Protein AF-A0A2N2A7V0-F1 (afdb_monomer)

pLDDT: mean 75.59, std 22.39, range [28.52, 98.75]

Nearest PDB structures (foldseek):
  4r8z-assembly1_B  TM=9.352E-01  e=2.160E-11  Pseudomonas aeruginosa PAO1
  4me4-assembly1_B  TM=8.856E-01  e=1.023E-11  Persephonella marina EX-H1
  3tmc-assembly2_B  TM=7.918E-01  e=2.663E-06  Bdellovibrio bacteriovorus HD100
  5z7c-assembly1_A  TM=6.661E-01  e=1.646E-05  Vibrio cholerae O1 biovar El Tor str. N16961

Structure (mmCIF, N/CA/C/O backbone):
data_AF-A0A2N2A7V0-F1
#
_entry.id   AF-A0A2N2A7V0-F1
#
loop_
_atom_site.group_PDB
_atom_site.id
_atom_site.type_symbol
_atom_site.label_atom_id
_atom_site.label_alt_id
_atom_site.label_comp_id
_atom_site.label_asym_id
_atom_site.label_entity_id
_atom_site.label_seq_id
_atom_site.pdbx_PDB_ins_code
_atom_site.Cartn_x
_atom_site.Cartn_y
_atom_site.Cartn_z
_atom_site.occupancy
_atom_site.B_iso_or_equiv
_atom_site.auth_seq_id
_atom_site.auth_comp_id
_atom_site.auth_asym_id
_atom_site.auth_atom_id
_atom_site.pdbx_PDB_model_num
ATOM 1 N N . MET A 1 1 ? 29.263 -0.069 -46.774 1.00 68.75 1 MET A N 1
ATOM 2 C CA . MET A 1 1 ? 28.570 -1.081 -45.949 1.00 68.75 1 MET A CA 1
ATOM 3 C C . MET A 1 1 ? 29.030 -1.004 -44.493 1.00 68.75 1 MET A C 1
ATOM 5 O O . MET A 1 1 ? 28.229 -0.579 -43.679 1.00 68.75 1 MET A O 1
ATOM 9 N N . LEU A 1 2 ? 30.315 -1.230 -44.180 1.00 62.06 2 LEU A N 1
ATOM 10 C CA . LEU A 1 2 ? 30.882 -1.107 -42.817 1.00 62.06 2 LEU A CA 1
ATOM 11 C C . LEU A 1 2 ? 30.564 0.212 -42.084 1.00 62.06 2 LEU A C 1
ATOM 13 O O . LEU A 1 2 ? 30.106 0.180 -40.951 1.00 62.06 2 LEU A O 1
ATOM 17 N N . VAL A 1 3 ? 30.719 1.368 -42.741 1.00 76.75 3 VAL A N 1
ATOM 18 C CA . VAL A 1 3 ? 30.393 2.683 -42.140 1.00 76.75 3 VAL A CA 1
ATOM 19 C C . VAL A 1 3 ? 28.906 2.805 -41.775 1.00 76.75 3 VAL A C 1
ATOM 21 O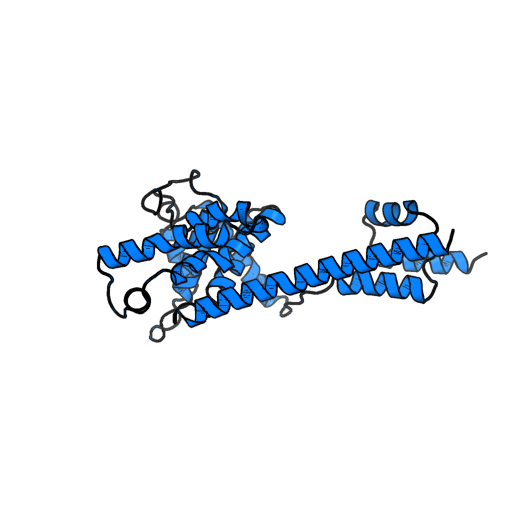 O . VAL A 1 3 ? 28.558 3.417 -40.773 1.00 76.75 3 VAL A O 1
ATOM 24 N N . SER A 1 4 ? 28.019 2.194 -42.564 1.00 73.25 4 SER A N 1
ATOM 25 C CA . SER A 1 4 ? 26.577 2.220 -42.296 1.00 73.25 4 SER A CA 1
ATOM 26 C C . SER A 1 4 ? 26.216 1.367 -41.081 1.00 73.25 4 SER A C 1
ATOM 28 O O . SER A 1 4 ? 25.410 1.797 -40.264 1.00 73.25 4 SER A O 1
ATOM 30 N N . ILE A 1 5 ? 26.841 0.192 -40.951 1.00 74.88 5 ILE A N 1
ATOM 31 C CA . ILE A 1 5 ? 26.661 -0.705 -39.802 1.00 74.88 5 ILE A CA 1
ATOM 32 C C . ILE A 1 5 ? 27.219 -0.046 -38.535 1.00 74.88 5 ILE A C 1
ATOM 34 O O . ILE A 1 5 ? 26.539 -0.010 -37.517 1.00 74.88 5 ILE A O 1
ATOM 38 N N . ALA A 1 6 ? 28.405 0.568 -38.611 1.00 75.94 6 ALA A N 1
ATOM 39 C CA . ALA A 1 6 ? 28.989 1.306 -37.491 1.00 75.94 6 ALA A CA 1
ATOM 40 C C . ALA A 1 6 ? 28.074 2.446 -37.004 1.00 75.94 6 ALA A C 1
ATOM 42 O O . ALA A 1 6 ? 27.886 2.607 -35.801 1.00 75.94 6 ALA A O 1
ATOM 43 N N . ASN A 1 7 ? 27.443 3.186 -37.924 1.00 72.38 7 ASN A N 1
ATOM 44 C CA . ASN A 1 7 ? 26.483 4.234 -37.569 1.00 72.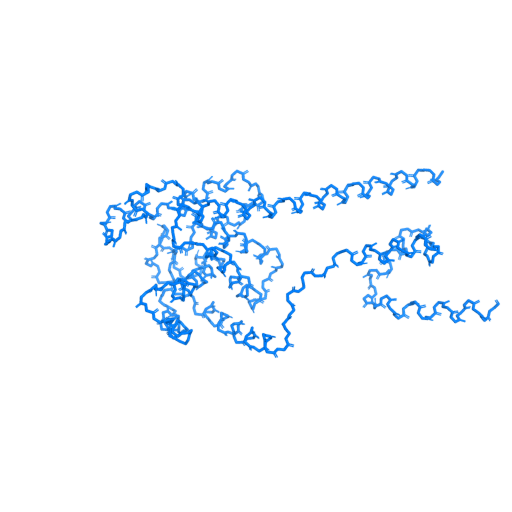38 7 ASN A CA 1
ATOM 45 C C . ASN A 1 7 ? 25.205 3.674 -36.922 1.00 72.38 7 ASN A C 1
ATOM 47 O O . ASN A 1 7 ? 24.700 4.260 -35.969 1.00 72.38 7 ASN A O 1
ATOM 51 N N . GLN A 1 8 ? 24.679 2.545 -37.409 1.00 77.88 8 GLN A N 1
ATOM 52 C CA . GLN A 1 8 ? 23.506 1.898 -36.807 1.00 77.88 8 GLN A CA 1
ATOM 53 C C . GLN A 1 8 ? 23.808 1.367 -35.401 1.00 77.88 8 GLN A C 1
ATOM 55 O O . GLN A 1 8 ? 23.019 1.593 -34.487 1.00 77.88 8 GLN A O 1
ATOM 60 N N . ILE A 1 9 ? 24.972 0.741 -35.204 1.00 77.31 9 ILE A N 1
ATOM 61 C CA . ILE A 1 9 ? 25.432 0.278 -33.888 1.00 77.31 9 ILE A CA 1
ATOM 62 C C . ILE A 1 9 ? 25.601 1.463 -32.933 1.00 77.31 9 ILE A C 1
ATOM 64 O O . ILE A 1 9 ? 25.117 1.406 -31.806 1.00 77.31 9 ILE A O 1
ATOM 68 N N . ALA A 1 10 ? 26.225 2.557 -33.381 1.00 75.94 10 ALA A N 1
ATOM 69 C CA . ALA A 1 10 ? 26.391 3.758 -32.566 1.00 75.94 10 ALA A CA 1
ATOM 70 C C . ALA A 1 10 ? 25.042 4.331 -32.096 1.00 75.94 10 ALA A C 1
ATOM 72 O O . ALA A 1 10 ? 24.899 4.644 -30.919 1.00 75.94 10 ALA A O 1
ATOM 73 N N . LEU A 1 11 ? 24.035 4.386 -32.977 1.00 80.62 11 LEU A N 1
ATOM 74 C CA . LEU A 1 11 ? 22.682 4.837 -32.628 1.00 80.62 11 LEU A CA 1
ATOM 75 C C . LEU A 1 11 ? 21.977 3.901 -31.639 1.00 80.62 11 LEU A C 1
ATOM 77 O O . LEU A 1 11 ? 21.294 4.370 -30.734 1.00 80.62 11 LEU A O 1
ATOM 81 N N . VAL A 1 12 ? 22.122 2.583 -31.796 1.00 80.94 12 VAL A N 1
ATOM 82 C CA . VAL A 1 12 ? 21.553 1.609 -30.848 1.00 80.94 12 VAL A CA 1
ATOM 83 C C . VAL A 1 12 ? 22.208 1.752 -29.476 1.00 80.94 12 VAL A C 1
ATOM 85 O O . VAL A 1 12 ? 21.505 1.771 -28.468 1.00 80.94 12 VAL A O 1
ATOM 88 N N . ILE A 1 13 ? 23.532 1.914 -29.432 1.00 74.44 13 ILE A N 1
ATOM 89 C CA . ILE A 1 13 ? 24.268 2.155 -28.188 1.00 74.44 13 ILE A CA 1
ATOM 90 C C . ILE A 1 13 ? 23.806 3.463 -27.544 1.00 74.44 13 ILE A C 1
ATOM 92 O O . ILE A 1 13 ? 23.498 3.473 -26.357 1.00 74.44 13 ILE A O 1
ATOM 96 N N . GLU A 1 14 ? 23.717 4.552 -28.308 1.00 73.44 14 GLU A N 1
ATOM 97 C CA . GLU A 1 14 ? 23.261 5.849 -27.804 1.00 73.44 14 GLU A CA 1
ATOM 98 C C . GLU A 1 14 ? 21.825 5.769 -27.267 1.00 73.44 14 GLU A C 1
ATOM 100 O O . GLU A 1 14 ? 21.561 6.224 -26.155 1.00 73.44 14 GLU A O 1
ATOM 105 N N . ASN A 1 15 ? 20.918 5.100 -27.984 1.00 76.69 15 ASN A N 1
ATOM 106 C CA . ASN A 1 15 ? 19.545 4.864 -27.531 1.00 76.69 15 ASN A CA 1
ATOM 107 C C . ASN A 1 15 ? 19.490 4.029 -26.247 1.00 76.69 15 ASN A C 1
ATOM 109 O O . ASN A 1 15 ? 18.719 4.352 -25.344 1.00 76.69 15 ASN A O 1
ATOM 113 N N . GLN A 1 16 ? 20.313 2.984 -26.134 1.00 71.62 16 GLN A N 1
ATOM 114 C CA . GLN A 1 16 ? 20.371 2.162 -24.927 1.00 71.62 16 GLN A CA 1
ATOM 115 C C . GLN A 1 16 ? 20.969 2.938 -23.749 1.00 71.62 16 GLN A C 1
ATOM 117 O O . GLN A 1 16 ? 20.468 2.829 -22.633 1.00 71.62 16 GLN A O 1
ATOM 122 N N . MET A 1 17 ? 22.004 3.753 -23.978 1.00 73.81 17 MET A N 1
ATOM 123 C CA . MET A 1 17 ? 22.560 4.627 -22.945 1.00 73.81 17 MET A CA 1
ATOM 124 C C . MET A 1 17 ? 21.535 5.663 -22.488 1.00 73.81 17 MET A C 1
ATOM 126 O O . MET A 1 17 ? 21.371 5.850 -21.288 1.00 73.81 17 MET A O 1
ATOM 130 N N . LEU A 1 18 ? 20.810 6.299 -23.413 1.00 71.62 18 LEU A N 1
ATOM 131 C CA . LEU A 1 18 ? 19.729 7.233 -23.089 1.00 71.62 18 LEU A CA 1
ATOM 132 C C . LEU A 1 18 ? 18.627 6.549 -22.275 1.00 71.62 18 LEU A C 1
ATOM 134 O O . LEU A 1 18 ? 18.162 7.109 -21.282 1.00 71.62 18 LEU A O 1
ATOM 138 N N . PHE A 1 19 ? 18.252 5.325 -22.650 1.00 71.88 19 PHE A N 1
ATOM 139 C CA . PHE A 1 19 ? 17.288 4.525 -21.903 1.00 71.88 19 PHE A CA 1
ATOM 140 C C . PHE A 1 19 ? 17.791 4.196 -20.490 1.00 71.88 19 PHE A C 1
ATOM 142 O O . PHE A 1 19 ? 17.058 4.379 -19.518 1.00 71.88 19 PHE A O 1
ATOM 149 N N . ASN A 1 20 ? 19.054 3.787 -20.354 1.00 67.50 20 ASN A N 1
ATOM 150 C CA . ASN A 1 20 ? 19.667 3.500 -19.059 1.00 67.50 20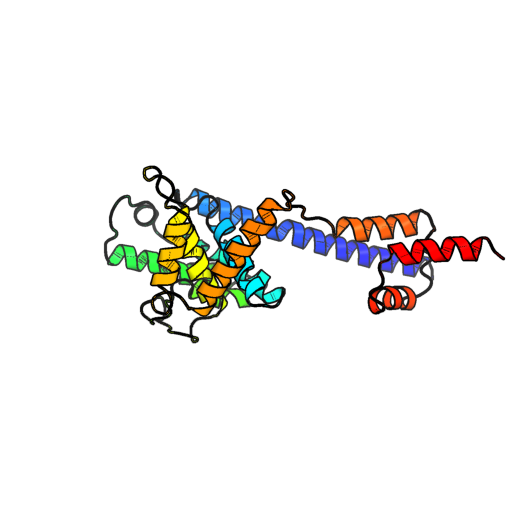 ASN A CA 1
ATOM 151 C C . ASN A 1 20 ? 19.740 4.761 -18.192 1.00 67.50 20 ASN A C 1
ATOM 153 O O . ASN A 1 20 ? 19.293 4.729 -17.056 1.00 67.50 20 ASN A O 1
ATOM 157 N N . VAL A 1 21 ? 20.182 5.901 -18.737 1.00 72.12 21 VAL A N 1
ATOM 158 C CA . VAL A 1 21 ? 20.190 7.191 -18.025 1.00 72.12 21 VAL A CA 1
ATOM 159 C C . VAL A 1 21 ? 18.781 7.566 -17.567 1.00 72.12 21 VAL A C 1
ATOM 161 O O . VAL A 1 21 ? 18.607 8.047 -16.446 1.00 72.12 21 VAL A O 1
ATOM 164 N N . GLN A 1 22 ? 17.757 7.320 -18.389 1.00 69.88 22 GLN A N 1
ATOM 165 C CA . GLN A 1 22 ? 16.369 7.555 -18.004 1.00 69.88 22 GLN A CA 1
ATOM 166 C C . GLN A 1 22 ? 15.948 6.664 -16.824 1.00 69.88 22 GLN A C 1
ATOM 168 O O . GLN A 1 22 ? 15.344 7.172 -15.876 1.00 69.88 22 GLN A O 1
ATOM 173 N N . GLN A 1 23 ? 16.295 5.372 -16.833 1.00 65.12 23 GLN A N 1
ATOM 174 C CA . GLN A 1 23 ? 16.013 4.456 -15.720 1.00 65.12 23 GLN A CA 1
ATOM 175 C C . GLN A 1 23 ? 16.800 4.810 -14.450 1.00 65.12 23 GLN A C 1
ATOM 177 O O . GLN A 1 23 ? 16.212 4.923 -13.370 1.00 65.12 23 GLN A O 1
ATOM 182 N N . ASP A 1 24 ? 18.097 5.071 -14.600 1.00 70.06 24 ASP A N 1
ATOM 183 C CA . ASP A 1 24 ? 19.030 5.429 -13.532 1.00 70.06 24 ASP A CA 1
ATOM 184 C C . ASP A 1 24 ? 18.680 6.771 -12.889 1.00 70.06 24 ASP A C 1
ATOM 186 O O . ASP A 1 24 ? 19.025 7.004 -11.736 1.00 70.06 24 ASP A O 1
ATOM 190 N N . THR A 1 25 ? 17.958 7.648 -13.591 1.00 74.56 25 THR A N 1
ATOM 191 C CA . THR A 1 25 ? 17.497 8.935 -13.050 1.00 74.56 25 THR A CA 1
ATOM 192 C C . THR A 1 25 ? 16.104 8.834 -12.426 1.00 74.56 25 THR A C 1
ATOM 194 O O . THR A 1 25 ? 15.817 9.496 -11.426 1.00 74.56 25 THR A O 1
ATOM 197 N N . PHE A 1 26 ? 15.226 7.991 -12.971 1.00 75.69 26 PHE A N 1
ATOM 198 C CA . PHE A 1 26 ? 13.837 7.898 -12.527 1.00 75.69 26 PHE A CA 1
ATOM 199 C C . PHE A 1 26 ? 13.708 7.403 -11.082 1.00 75.69 26 PHE A C 1
ATOM 201 O O . PHE A 1 26 ? 13.043 8.043 -10.264 1.00 75.69 26 PHE A O 1
ATOM 208 N N . LEU A 1 27 ? 14.369 6.293 -10.736 1.00 73.94 27 LEU A N 1
ATOM 209 C CA . LEU A 1 27 ? 14.261 5.714 -9.394 1.00 73.94 27 LEU A CA 1
ATOM 210 C C . LEU A 1 27 ? 14.848 6.632 -8.300 1.00 73.94 27 LEU A C 1
ATOM 212 O O . LEU A 1 27 ? 14.190 6.797 -7.268 1.00 73.94 27 LEU A O 1
ATOM 216 N N . PRO A 1 28 ? 16.014 7.284 -8.488 1.00 76.31 28 PRO A N 1
ATOM 217 C CA . PRO A 1 28 ? 16.492 8.302 -7.557 1.00 76.31 28 PRO A CA 1
ATOM 218 C C . PRO A 1 28 ? 15.541 9.483 -7.379 1.00 76.31 28 PRO A C 1
ATOM 220 O O . PRO A 1 28 ? 15.357 9.908 -6.243 1.00 76.31 28 PRO A O 1
ATOM 223 N N . ILE A 1 29 ? 14.885 9.975 -8.439 1.00 81.06 29 ILE A N 1
ATOM 224 C CA . ILE A 1 29 ? 13.884 11.050 -8.311 1.00 81.06 29 ILE A CA 1
ATOM 225 C C . ILE A 1 29 ? 12.728 10.604 -7.414 1.00 81.06 29 ILE A C 1
ATOM 227 O O . ILE A 1 29 ? 12.359 11.326 -6.488 1.00 81.06 29 ILE A O 1
ATOM 231 N N . ILE A 1 30 ? 12.181 9.406 -7.648 1.00 81.62 30 ILE A N 1
ATOM 232 C CA . ILE A 1 30 ? 11.113 8.853 -6.805 1.00 81.62 30 ILE A CA 1
ATOM 233 C C . ILE A 1 30 ? 11.577 8.734 -5.354 1.00 81.62 30 ILE A C 1
ATOM 235 O O . ILE A 1 30 ? 10.882 9.203 -4.456 1.00 81.62 30 ILE A O 1
ATOM 239 N N . ARG A 1 31 ? 12.778 8.200 -5.111 1.00 75.50 31 ARG A N 1
ATOM 240 C CA . ARG A 1 31 ? 13.350 8.126 -3.759 1.00 75.50 31 ARG A CA 1
ATOM 241 C C . ARG A 1 31 ? 13.513 9.501 -3.118 1.00 75.50 31 ARG A C 1
ATOM 243 O O . ARG A 1 31 ? 13.189 9.649 -1.948 1.00 75.50 31 ARG A O 1
ATOM 250 N N . SER A 1 32 ? 13.964 10.516 -3.854 1.00 77.31 32 SER A N 1
ATOM 251 C CA . SER A 1 32 ? 14.069 11.882 -3.331 1.00 77.31 32 SER A CA 1
ATOM 252 C C . SER A 1 32 ? 12.706 12.470 -2.962 1.00 77.31 32 SER A C 1
ATOM 254 O O . SER A 1 32 ? 12.602 13.144 -1.940 1.00 77.31 32 SER A O 1
ATOM 256 N N . LEU A 1 33 ? 11.655 12.195 -3.744 1.00 79.81 33 LEU A N 1
ATOM 257 C CA . LEU A 1 33 ? 10.286 12.609 -3.414 1.00 79.81 33 LEU A CA 1
ATOM 258 C C . LEU A 1 33 ? 9.777 11.920 -2.144 1.00 79.81 33 LEU A C 1
ATOM 260 O O . LEU A 1 33 ? 9.217 12.587 -1.276 1.00 79.81 33 LEU A O 1
ATOM 264 N N . VAL A 1 34 ? 10.017 10.612 -2.015 1.00 80.25 34 VAL A N 1
ATOM 265 C CA . VAL A 1 34 ? 9.678 9.840 -0.811 1.00 80.25 34 VAL A CA 1
ATOM 266 C C . VAL A 1 34 ? 10.437 10.369 0.401 1.00 80.25 34 VAL A C 1
ATOM 268 O O . VAL A 1 34 ? 9.826 10.671 1.413 1.00 80.25 34 VAL A O 1
ATOM 271 N N . GLN A 1 35 ? 11.744 10.603 0.290 1.00 74.31 35 GLN A N 1
ATOM 272 C CA . GLN A 1 35 ? 12.541 11.167 1.384 1.00 74.31 35 GLN A CA 1
ATOM 273 C C . GLN A 1 35 ? 12.085 12.578 1.780 1.00 74.31 35 GLN A C 1
ATOM 275 O O . GLN A 1 35 ? 12.110 12.928 2.959 1.00 74.31 35 GLN A O 1
ATOM 280 N N . ALA A 1 36 ? 11.662 13.399 0.814 1.00 77.44 36 ALA A N 1
ATOM 281 C CA . ALA A 1 36 ? 11.125 14.728 1.086 1.00 77.44 36 ALA A CA 1
ATOM 282 C C . ALA A 1 36 ? 9.770 14.670 1.811 1.00 77.44 36 ALA A C 1
ATOM 284 O O . ALA A 1 36 ? 9.516 15.487 2.699 1.00 77.44 36 ALA A O 1
ATOM 285 N N . LEU A 1 37 ? 8.915 13.706 1.456 1.00 75.75 37 LEU A N 1
ATOM 286 C CA . LEU A 1 37 ? 7.684 13.416 2.188 1.00 75.75 37 LEU A CA 1
ATOM 287 C C . LEU A 1 37 ? 8.008 12.938 3.606 1.00 75.75 37 LEU A C 1
ATOM 289 O O . LEU A 1 37 ? 7.477 13.497 4.567 1.00 75.75 37 LEU A O 1
ATOM 293 N N . ASP A 1 38 ? 8.929 11.981 3.723 1.00 70.69 38 ASP A N 1
ATOM 294 C CA . ASP A 1 38 ? 9.308 11.388 4.998 1.00 70.69 38 ASP A CA 1
ATOM 295 C C . ASP A 1 38 ? 9.895 12.433 5.962 1.00 70.69 38 ASP A C 1
ATOM 297 O O . ASP A 1 38 ? 9.715 12.375 7.175 1.00 70.69 38 ASP A O 1
ATOM 301 N N . ALA A 1 39 ? 10.581 13.450 5.433 1.00 70.12 39 ALA A N 1
ATOM 302 C CA . ALA A 1 39 ? 11.115 14.550 6.228 1.00 70.12 39 ALA A CA 1
ATOM 303 C C . ALA A 1 39 ? 10.027 15.449 6.851 1.00 70.12 39 ALA A C 1
ATOM 305 O O . ALA A 1 39 ? 10.302 16.125 7.844 1.00 70.12 39 ALA A O 1
ATOM 306 N N . ARG A 1 40 ? 8.807 15.484 6.289 1.00 69.75 40 ARG A N 1
ATOM 307 C CA . ARG A 1 40 ? 7.673 16.243 6.855 1.00 69.75 40 ARG A CA 1
ATOM 308 C C . ARG A 1 40 ? 6.920 15.480 7.940 1.00 69.75 40 ARG A C 1
ATOM 310 O O . ARG A 1 40 ? 6.253 16.121 8.752 1.00 69.75 40 ARG A O 1
ATOM 317 N N . ASP A 1 41 ? 7.011 14.154 7.945 1.00 66.31 41 ASP A N 1
ATOM 318 C CA . ASP A 1 41 ? 6.334 13.285 8.902 1.00 66.31 41 ASP A CA 1
ATOM 319 C C . ASP A 1 41 ? 7.385 12.540 9.753 1.00 66.31 41 ASP A C 1
ATOM 321 O O . ASP A 1 41 ? 7.963 11.549 9.299 1.00 66.31 41 ASP A O 1
ATOM 325 N N . PRO A 1 42 ? 7.632 12.970 11.009 1.00 55.91 42 PRO A N 1
ATOM 326 C CA . PRO A 1 42 ? 8.642 12.378 11.891 1.00 55.91 42 PRO A CA 1
ATOM 327 C C . PRO A 1 42 ? 8.535 10.855 12.072 1.00 55.91 42 PRO A C 1
ATOM 329 O O . PRO A 1 42 ? 9.489 10.232 12.539 1.00 55.91 42 PRO A O 1
ATOM 332 N N . TYR A 1 43 ? 7.387 10.257 11.737 1.00 57.34 43 TYR A N 1
ATOM 333 C CA . TYR A 1 43 ? 7.105 8.834 11.890 1.00 57.34 43 TYR A CA 1
ATOM 334 C C . TYR A 1 43 ? 7.507 7.970 10.686 1.00 57.34 43 TYR A C 1
ATOM 336 O O . TYR A 1 43 ? 7.443 6.749 10.796 1.00 57.34 43 TYR A O 1
ATOM 344 N N . THR A 1 44 ? 7.933 8.562 9.568 1.00 59.88 44 THR A N 1
ATOM 345 C CA . THR A 1 44 ? 7.993 7.867 8.265 1.00 59.88 44 THR A CA 1
ATOM 346 C C . THR A 1 44 ? 9.393 7.627 7.705 1.00 59.88 44 THR A C 1
ATOM 348 O O . THR A 1 44 ? 9.509 7.007 6.659 1.00 59.88 44 THR A O 1
ATOM 351 N N . LYS A 1 45 ? 10.482 8.033 8.374 1.00 65.62 45 LYS A N 1
ATOM 352 C CA . LYS A 1 45 ? 11.842 7.889 7.814 1.00 65.62 45 LYS A CA 1
ATOM 353 C C . LYS A 1 45 ? 12.165 6.437 7.415 1.00 65.62 45 LYS A C 1
ATOM 355 O O . LYS A 1 45 ? 12.450 5.613 8.281 1.00 65.62 45 LYS A O 1
ATOM 360 N N . GLY A 1 46 ? 12.181 6.156 6.108 1.00 70.75 46 GLY A N 1
ATOM 361 C CA . GLY A 1 46 ? 12.458 4.823 5.554 1.00 70.75 46 GLY A CA 1
ATOM 362 C C . GLY A 1 46 ? 11.277 3.844 5.617 1.00 70.75 46 GLY A C 1
ATOM 363 O O . GLY A 1 46 ? 11.402 2.711 5.165 1.00 70.75 46 GLY A O 1
ATOM 364 N N . HIS A 1 47 ? 10.123 4.272 6.130 1.00 81.69 47 HIS A N 1
ATOM 365 C CA . HIS A 1 47 ? 8.896 3.478 6.242 1.00 81.69 47 HIS A CA 1
ATOM 366 C C . HIS A 1 47 ? 8.400 3.017 4.870 1.00 81.69 47 HIS A C 1
ATOM 368 O O . HIS A 1 47 ? 8.197 1.828 4.637 1.00 81.69 47 HIS A O 1
ATOM 374 N N . SER A 1 48 ? 8.303 3.952 3.924 1.00 86.12 48 SER A N 1
ATOM 375 C CA . SER A 1 48 ? 7.850 3.673 2.560 1.00 86.12 48 SER A CA 1
ATOM 376 C C . SER A 1 48 ? 8.776 2.686 1.833 1.00 86.12 48 SER A C 1
ATOM 378 O O . SER A 1 48 ? 8.318 1.832 1.072 1.00 86.12 48 SER A O 1
ATOM 380 N N . GLU A 1 49 ? 10.088 2.750 2.095 1.00 85.62 49 GLU A N 1
ATOM 381 C CA . GLU A 1 49 ? 11.062 1.798 1.546 1.00 85.62 49 GLU A CA 1
ATOM 382 C C . GLU A 1 49 ? 10.882 0.398 2.148 1.00 85.62 49 GLU A C 1
ATOM 384 O O . GLU A 1 49 ? 10.851 -0.587 1.407 1.00 85.62 49 GLU A O 1
ATOM 389 N N . GLN A 1 50 ? 10.689 0.300 3.466 1.00 87.50 50 GLN A N 1
ATOM 390 C CA . GLN A 1 50 ? 10.441 -0.977 4.140 1.00 87.50 50 GLN A CA 1
ATOM 391 C C . GLN A 1 50 ? 9.124 -1.621 3.696 1.00 87.50 50 GLN A C 1
ATOM 393 O O . GLN A 1 50 ? 9.101 -2.815 3.391 1.00 87.50 50 GLN A O 1
ATOM 398 N N . ILE A 1 51 ? 8.052 -0.835 3.566 1.00 91.62 51 ILE A N 1
ATOM 399 C CA . ILE A 1 51 ? 6.778 -1.300 3.007 1.00 91.62 51 ILE A CA 1
ATOM 400 C C . ILE A 1 51 ? 6.987 -1.861 1.606 1.00 91.62 51 ILE A C 1
ATOM 402 O O . ILE A 1 51 ? 6.523 -2.963 1.319 1.00 91.62 51 ILE A O 1
ATOM 406 N N . ALA A 1 52 ? 7.707 -1.145 0.738 1.00 90.94 52 ALA A N 1
ATOM 407 C CA . ALA A 1 52 ? 7.978 -1.616 -0.615 1.00 90.94 52 ALA A CA 1
ATOM 408 C C . ALA A 1 52 ? 8.759 -2.943 -0.622 1.00 90.94 52 ALA A C 1
ATOM 410 O O . ALA A 1 52 ? 8.468 -3.815 -1.441 1.00 90.94 52 ALA A O 1
ATOM 411 N N . ILE A 1 53 ? 9.708 -3.135 0.302 1.00 91.75 53 ILE A N 1
ATOM 412 C CA . ILE A 1 53 ? 10.452 -4.396 0.452 1.00 91.75 53 ILE A CA 1
ATOM 413 C C . ILE A 1 53 ? 9.511 -5.544 0.838 1.00 91.75 53 ILE A C 1
ATOM 415 O O . ILE A 1 53 ? 9.507 -6.577 0.163 1.00 91.75 53 ILE A O 1
ATOM 419 N N . TYR A 1 54 ? 8.688 -5.368 1.876 1.00 94.38 54 TYR A N 1
ATOM 420 C CA . TYR A 1 54 ? 7.742 -6.400 2.312 1.00 94.38 54 TYR A CA 1
ATOM 421 C C . TYR A 1 54 ? 6.685 -6.694 1.244 1.00 94.38 54 TYR A C 1
ATOM 423 O O . TYR A 1 54 ? 6.370 -7.853 0.985 1.00 94.38 54 TYR A O 1
ATOM 431 N N . ALA A 1 55 ? 6.176 -5.665 0.571 1.00 96.81 55 ALA A N 1
ATOM 432 C CA . ALA A 1 55 ? 5.191 -5.808 -0.491 1.00 96.81 55 ALA A CA 1
ATOM 433 C C . ALA A 1 55 ? 5.748 -6.587 -1.695 1.00 96.81 55 ALA A C 1
ATOM 435 O O . ALA A 1 55 ? 5.081 -7.482 -2.214 1.00 96.81 55 ALA A O 1
ATOM 436 N N . VAL A 1 56 ? 6.994 -6.312 -2.102 1.00 95.69 56 VAL A N 1
ATOM 437 C CA . VAL A 1 56 ? 7.689 -7.068 -3.158 1.00 95.69 56 VAL A CA 1
ATOM 438 C C . VAL A 1 56 ? 7.925 -8.516 -2.743 1.00 95.69 56 VAL A C 1
ATOM 440 O O . VAL A 1 56 ? 7.745 -9.417 -3.559 1.00 95.69 56 VAL A O 1
ATOM 443 N N . MET A 1 57 ? 8.313 -8.754 -1.489 1.00 96.38 57 MET A N 1
ATOM 444 C CA . MET A 1 57 ? 8.484 -10.105 -0.953 1.00 96.38 57 MET A CA 1
ATOM 445 C C . MET A 1 57 ? 7.179 -10.906 -1.053 1.00 96.38 57 MET A C 1
ATOM 447 O O . MET A 1 57 ? 7.182 -12.002 -1.609 1.00 96.38 57 MET A O 1
ATOM 451 N N . ILE A 1 58 ? 6.062 -10.337 -0.591 1.00 97.69 58 ILE A N 1
ATOM 452 C CA . ILE A 1 58 ? 4.736 -10.964 -0.688 1.00 97.69 58 ILE A CA 1
ATOM 453 C C . ILE A 1 58 ? 4.362 -11.221 -2.155 1.00 97.69 58 ILE A C 1
ATOM 455 O O . ILE A 1 58 ? 3.944 -12.321 -2.504 1.00 97.69 58 ILE A O 1
ATOM 459 N N . ALA A 1 59 ? 4.521 -10.223 -3.027 1.00 96.75 59 ALA A N 1
ATOM 460 C CA . ALA A 1 59 ? 4.167 -10.329 -4.442 1.00 96.75 59 ALA A CA 1
ATOM 461 C C . ALA A 1 59 ? 4.938 -11.452 -5.157 1.00 96.75 59 ALA A C 1
ATOM 463 O O . ALA A 1 59 ? 4.360 -12.198 -5.947 1.00 96.75 59 ALA A O 1
ATOM 464 N N . LYS A 1 60 ? 6.232 -11.603 -4.848 1.00 94.25 60 LYS A N 1
ATOM 465 C CA . LYS A 1 60 ? 7.060 -12.699 -5.365 1.00 94.25 60 LYS A CA 1
ATOM 466 C C . LYS A 1 60 ? 6.621 -14.057 -4.827 1.00 94.25 60 LYS A C 1
ATOM 468 O O . LYS A 1 60 ? 6.567 -15.006 -5.600 1.00 94.25 60 LYS A O 1
ATOM 473 N N . GLU A 1 61 ? 6.278 -14.148 -3.541 1.00 96.31 61 GLU A N 1
ATOM 474 C CA . GLU A 1 61 ? 5.777 -15.395 -2.948 1.00 96.31 61 GLU A CA 1
ATOM 475 C C . GLU A 1 61 ? 4.472 -15.859 -3.609 1.00 96.31 61 GLU A C 1
ATOM 477 O O . GLU A 1 61 ? 4.270 -17.048 -3.833 1.00 96.31 61 GLU A O 1
ATOM 482 N N . LEU A 1 62 ? 3.614 -14.913 -3.993 1.00 96.12 62 LEU A N 1
ATOM 483 C CA . LEU A 1 62 ? 2.376 -15.182 -4.727 1.00 96.12 62 LEU A CA 1
ATOM 484 C C . LEU A 1 62 ? 2.597 -15.525 -6.212 1.00 96.12 62 LEU A C 1
ATOM 486 O O . LEU A 1 62 ? 1.627 -15.796 -6.917 1.00 96.12 62 LEU A O 1
ATOM 490 N N . GLY A 1 63 ? 3.841 -15.498 -6.703 1.00 95.31 63 GLY A N 1
ATOM 491 C CA . GLY A 1 63 ? 4.171 -15.804 -8.095 1.00 95.31 63 GLY A CA 1
ATOM 492 C C . GLY A 1 63 ? 3.704 -14.744 -9.095 1.00 95.31 63 GLY A C 1
ATOM 493 O O . GLY A 1 63 ? 3.418 -15.077 -10.245 1.00 95.31 63 GLY A O 1
ATOM 494 N N . LEU A 1 64 ? 3.589 -13.478 -8.673 1.00 94.69 64 LEU A N 1
ATOM 495 C CA . LEU A 1 64 ? 3.178 -12.391 -9.566 1.00 94.69 64 LEU A CA 1
ATOM 496 C C . LEU A 1 64 ? 4.237 -12.086 -10.634 1.00 94.69 64 LEU A C 1
ATOM 498 O O . LEU A 1 64 ? 5.430 -12.349 -10.460 1.00 94.69 64 LEU A O 1
ATOM 502 N N . SER A 1 65 ? 3.791 -11.501 -11.749 1.00 91.81 65 SER A N 1
ATOM 503 C CA . SER A 1 65 ? 4.678 -11.121 -12.849 1.00 91.81 65 SER A CA 1
ATOM 504 C C . SER A 1 65 ? 5.675 -10.038 -12.420 1.00 91.81 65 SER A C 1
ATOM 506 O O . SER A 1 65 ? 5.405 -9.246 -11.518 1.00 91.81 65 SER A O 1
ATOM 508 N N . VAL A 1 66 ? 6.817 -9.944 -13.110 1.00 85.12 66 VAL A N 1
ATOM 509 C CA . VAL A 1 66 ? 7.825 -8.896 -12.846 1.00 85.12 66 VAL A CA 1
ATOM 510 C C . VAL A 1 66 ? 7.209 -7.493 -12.934 1.00 85.12 66 VAL A C 1
ATOM 512 O O . VAL A 1 66 ? 7.525 -6.628 -12.124 1.00 85.12 66 VAL A O 1
ATOM 515 N N . ILE A 1 67 ? 6.284 -7.284 -13.873 1.00 86.81 67 ILE A N 1
ATOM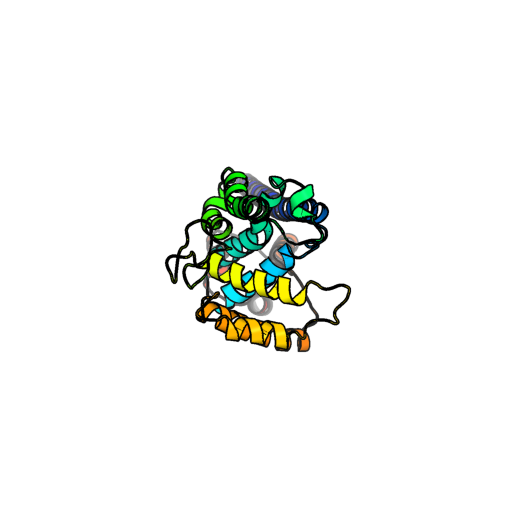 516 C CA . ILE A 1 67 ? 5.598 -6.002 -14.072 1.00 86.81 67 ILE A CA 1
ATOM 517 C C . ILE A 1 67 ? 4.688 -5.682 -12.876 1.00 86.81 67 ILE A C 1
ATOM 519 O O . ILE A 1 67 ? 4.706 -4.558 -12.375 1.00 86.81 67 ILE A O 1
ATOM 523 N N . ASP A 1 68 ? 3.923 -6.658 -12.381 1.00 90.88 68 ASP A N 1
ATOM 524 C CA . ASP A 1 68 ? 3.048 -6.465 -11.216 1.00 90.88 68 ASP A CA 1
ATOM 525 C C . ASP A 1 68 ? 3.849 -6.226 -9.935 1.00 90.88 68 ASP A C 1
ATOM 527 O O . ASP A 1 68 ? 3.496 -5.357 -9.136 1.00 90.88 68 ASP A O 1
ATOM 531 N N . VAL A 1 69 ? 4.960 -6.948 -9.760 1.00 91.12 69 VAL A N 1
ATOM 532 C CA . VAL A 1 69 ? 5.891 -6.755 -8.640 1.00 91.12 69 VAL A CA 1
ATOM 533 C C . VAL A 1 69 ? 6.448 -5.330 -8.636 1.00 91.12 69 VAL A C 1
ATOM 535 O O . VAL A 1 69 ? 6.472 -4.695 -7.582 1.00 91.12 69 VAL A O 1
ATOM 538 N N . GLU A 1 70 ? 6.854 -4.794 -9.789 1.00 87.38 70 GLU A N 1
ATOM 539 C CA . GLU A 1 70 ? 7.350 -3.415 -9.874 1.00 87.38 70 GLU A CA 1
ATOM 540 C C . GLU A 1 70 ? 6.238 -2.379 -9.651 1.00 87.38 70 GLU A C 1
ATOM 542 O O . GLU A 1 70 ? 6.453 -1.402 -8.932 1.00 87.38 70 GLU A O 1
ATOM 547 N N . ASN A 1 71 ? 5.019 -2.610 -10.150 1.00 90.12 71 ASN A N 1
ATOM 548 C CA . ASN A 1 71 ? 3.870 -1.753 -9.829 1.00 90.12 71 ASN A CA 1
ATOM 549 C C . ASN A 1 71 ? 3.596 -1.710 -8.318 1.00 90.12 71 ASN A C 1
ATOM 551 O O . ASN A 1 71 ? 3.366 -0.636 -7.763 1.00 90.12 71 ASN A O 1
ATOM 555 N N . ILE A 1 72 ? 3.662 -2.859 -7.640 1.00 95.56 72 ILE A N 1
ATOM 556 C CA . ILE A 1 72 ? 3.500 -2.966 -6.184 1.00 95.56 72 ILE A CA 1
ATOM 557 C C . ILE A 1 72 ? 4.656 -2.281 -5.448 1.00 95.56 72 ILE A C 1
ATOM 559 O O . ILE A 1 72 ? 4.415 -1.593 -4.456 1.00 95.56 72 ILE A O 1
ATOM 563 N N . ARG A 1 73 ? 5.895 -2.400 -5.945 1.00 93.00 73 ARG A N 1
ATOM 564 C CA . ARG A 1 73 ? 7.056 -1.683 -5.397 1.00 93.00 73 ARG A CA 1
ATOM 565 C C . ARG A 1 73 ? 6.822 -0.176 -5.414 1.00 93.00 73 ARG A C 1
ATOM 567 O O . ARG A 1 73 ? 6.955 0.472 -4.378 1.00 93.00 73 ARG A O 1
ATOM 574 N N . PHE A 1 74 ? 6.465 0.382 -6.572 1.00 91.94 74 PHE A N 1
ATOM 575 C CA . PHE A 1 74 ? 6.203 1.817 -6.696 1.00 91.94 74 PHE A CA 1
ATOM 576 C C . PHE A 1 74 ? 4.988 2.247 -5.878 1.00 91.94 74 PHE A C 1
ATOM 578 O O . PHE A 1 74 ? 5.027 3.308 -5.259 1.00 91.94 74 PHE A O 1
ATOM 585 N N . ALA A 1 75 ? 3.943 1.419 -5.812 1.00 95.44 75 ALA A N 1
ATOM 586 C CA . ALA A 1 75 ? 2.799 1.687 -4.954 1.00 95.44 75 ALA A CA 1
ATOM 587 C C . ALA A 1 75 ? 3.211 1.760 -3.476 1.00 95.44 75 ALA A C 1
ATOM 589 O O . ALA A 1 75 ? 2.821 2.699 -2.796 1.00 95.44 75 ALA A O 1
ATOM 590 N N . GLY A 1 76 ? 4.048 0.835 -2.997 1.00 93.50 76 GLY A N 1
ATOM 591 C CA . GLY A 1 76 ? 4.570 0.852 -1.628 1.00 93.50 76 GLY A CA 1
ATOM 592 C C . GLY A 1 76 ? 5.408 2.093 -1.327 1.00 93.50 76 GLY A C 1
ATOM 593 O O . GLY A 1 76 ? 5.245 2.696 -0.273 1.00 93.50 76 GLY A O 1
ATOM 594 N N . LEU A 1 77 ? 6.226 2.546 -2.279 1.00 89.88 77 LEU A N 1
ATOM 595 C CA . LEU A 1 77 ? 7.000 3.782 -2.129 1.00 89.88 77 LEU A CA 1
ATOM 596 C C . LEU A 1 77 ? 6.117 5.040 -2.080 1.00 89.88 77 LEU A C 1
ATOM 598 O O . LEU A 1 77 ? 6.448 5.992 -1.383 1.00 89.88 77 LEU A O 1
ATOM 602 N N . LEU A 1 78 ? 5.018 5.067 -2.839 1.00 92.19 78 LEU A N 1
ATOM 603 C CA . LEU A 1 78 ? 4.252 6.289 -3.117 1.00 92.19 78 LEU A CA 1
ATOM 604 C C . LEU A 1 78 ? 2.861 6.330 -2.471 1.00 92.19 78 LEU A C 1
ATOM 606 O O . LEU A 1 78 ? 2.158 7.326 -2.650 1.00 92.19 78 LEU A O 1
ATOM 610 N N . HIS A 1 79 ? 2.448 5.289 -1.741 1.00 94.12 79 HIS A N 1
ATOM 611 C CA . HIS A 1 79 ? 1.086 5.161 -1.202 1.00 94.12 79 HIS A CA 1
ATOM 612 C C . HIS A 1 79 ? 0.642 6.391 -0.395 1.00 94.12 79 HIS A C 1
ATOM 614 O O . HIS A 1 79 ? -0.496 6.852 -0.518 1.00 94.12 79 HIS A O 1
ATOM 620 N N . ASP A 1 80 ? 1.581 6.984 0.339 1.00 92.56 80 ASP A N 1
ATOM 621 C CA . ASP A 1 80 ? 1.347 8.074 1.276 1.00 92.56 80 ASP A CA 1
ATOM 622 C C . ASP A 1 80 ? 1.690 9.477 0.747 1.00 92.56 80 ASP A C 1
ATOM 624 O O . ASP A 1 80 ? 1.560 10.454 1.488 1.00 92.56 80 ASP A O 1
ATOM 628 N N . ILE A 1 81 ? 2.065 9.643 -0.532 1.00 89.88 81 ILE A N 1
ATOM 629 C CA . ILE A 1 81 ? 2.454 10.960 -1.089 1.00 89.88 81 ILE A CA 1
ATOM 630 C C . ILE A 1 81 ? 1.376 12.040 -0.910 1.00 89.88 81 ILE A C 1
ATOM 632 O O . ILE A 1 81 ? 1.677 13.224 -0.750 1.00 89.88 81 ILE A O 1
ATOM 636 N N . GLY A 1 82 ? 0.109 11.635 -0.853 1.00 90.12 82 GLY A N 1
ATOM 637 C CA . GLY A 1 82 ? -1.042 12.487 -0.593 1.00 90.12 82 GLY A CA 1
ATOM 638 C C . GLY A 1 82 ? -1.082 13.106 0.802 1.00 90.12 82 GLY A C 1
ATOM 639 O O . GLY A 1 82 ? -1.777 14.110 0.984 1.00 90.12 82 GLY A O 1
ATOM 640 N N . LYS A 1 83 ? -0.295 12.607 1.768 1.00 89.25 83 LYS A N 1
ATOM 641 C CA . LYS A 1 83 ? -0.119 13.251 3.081 1.00 89.25 83 LYS A CA 1
ATOM 642 C C . LYS A 1 83 ? 0.411 14.683 2.954 1.00 89.25 83 LYS A C 1
ATOM 644 O O . LYS A 1 83 ? 0.145 15.499 3.834 1.00 89.25 83 LYS A O 1
ATOM 649 N N . ILE A 1 84 ? 1.052 15.045 1.833 1.00 85.88 84 ILE A N 1
ATOM 650 C CA . ILE A 1 84 ? 1.458 16.431 1.544 1.00 85.88 84 ILE A CA 1
ATOM 651 C C . ILE A 1 84 ? 0.283 17.421 1.581 1.00 85.88 84 ILE A C 1
ATOM 653 O O . ILE A 1 84 ? 0.471 18.575 1.972 1.00 85.88 84 ILE A O 1
ATOM 657 N N . GLY A 1 85 ? -0.916 16.964 1.201 1.00 85.12 85 GLY A N 1
ATOM 658 C CA . GLY A 1 85 ? -2.148 17.751 1.189 1.00 85.12 85 GLY A CA 1
ATOM 659 C C . GLY A 1 85 ? -2.856 17.823 2.544 1.00 85.12 85 GLY A C 1
ATOM 660 O O . GLY A 1 85 ? -3.882 18.492 2.655 1.00 85.12 85 GLY A O 1
ATOM 661 N N . ILE A 1 86 ? -2.334 17.152 3.575 1.00 87.88 86 ILE A N 1
ATOM 662 C CA . ILE A 1 86 ? -2.919 17.134 4.916 1.00 87.88 86 ILE A CA 1
ATOM 663 C C . ILE A 1 86 ? -2.293 18.247 5.772 1.00 87.88 86 ILE A C 1
ATOM 665 O O . ILE A 1 86 ? -1.071 18.417 5.771 1.00 87.88 86 ILE A O 1
ATOM 669 N N . PRO A 1 87 ? -3.092 19.024 6.533 1.00 88.69 87 PRO A N 1
ATOM 670 C CA . PRO A 1 87 ? -2.555 20.059 7.409 1.00 88.69 87 PRO A CA 1
ATOM 671 C C . PRO A 1 87 ? -1.568 19.502 8.440 1.00 88.69 87 PRO A C 1
ATOM 673 O O . PRO A 1 87 ? -1.879 18.566 9.175 1.00 88.69 87 PRO A O 1
ATOM 676 N N . GLU A 1 88 ? -0.415 20.155 8.580 1.00 85.06 88 GLU A N 1
ATOM 677 C CA . GLU A 1 88 ? 0.669 19.713 9.468 1.00 85.06 88 GLU A CA 1
ATOM 678 C C . GLU A 1 88 ? 0.233 19.595 10.936 1.00 85.06 88 GLU A C 1
ATOM 680 O O . GLU A 1 88 ? 0.583 18.641 11.623 1.00 85.06 88 GLU A O 1
ATOM 685 N N . LYS A 1 89 ? -0.633 20.507 11.401 1.00 88.25 89 LYS A N 1
ATOM 686 C CA . LYS A 1 89 ? -1.226 20.463 12.751 1.00 88.25 89 LYS A CA 1
ATOM 687 C C . LYS A 1 89 ? -2.040 19.192 13.035 1.00 88.25 89 LYS A C 1
ATOM 689 O O . LYS A 1 89 ? -2.259 18.868 14.197 1.00 88.25 89 LYS A O 1
ATOM 694 N N . ILE A 1 90 ? -2.548 18.536 11.988 1.00 89.06 90 ILE A N 1
ATOM 695 C CA . ILE A 1 90 ? -3.298 17.279 12.080 1.00 89.06 90 ILE A CA 1
ATOM 696 C C . ILE A 1 90 ? -2.321 16.109 12.026 1.00 89.06 90 ILE A C 1
ATOM 698 O O . ILE A 1 90 ? -2.391 15.236 12.887 1.00 89.06 90 ILE A O 1
ATOM 702 N N . LEU A 1 91 ? -1.398 16.126 11.060 1.00 84.00 91 LEU A N 1
ATOM 703 C CA . LEU A 1 91 ? -0.419 15.058 10.853 1.00 84.00 91 LEU A CA 1
ATOM 704 C C . LEU A 1 91 ? 0.513 14.882 12.066 1.00 84.00 91 LEU A C 1
ATOM 706 O O . LEU A 1 91 ? 0.713 13.769 12.536 1.00 84.00 91 LEU A O 1
ATOM 710 N N . ASN A 1 92 ? 0.983 15.990 12.648 1.00 83.56 92 ASN A N 1
ATOM 711 C CA . ASN A 1 92 ? 1.945 16.001 13.757 1.00 83.56 92 ASN A CA 1
ATOM 712 C C . ASN A 1 92 ? 1.288 16.074 15.148 1.00 83.56 92 ASN A C 1
ATOM 714 O O . ASN A 1 92 ? 1.938 16.410 16.141 1.00 83.56 92 ASN A O 1
ATOM 718 N N . LYS A 1 93 ? -0.017 15.793 15.258 1.00 85.50 93 LYS A N 1
ATOM 719 C CA . LYS A 1 93 ? -0.743 15.893 16.530 1.00 85.50 93 LYS A CA 1
ATOM 720 C C . LYS A 1 93 ? -0.330 14.772 17.493 1.00 85.50 93 LYS A C 1
ATOM 722 O O . LYS A 1 93 ? -0.608 13.605 17.253 1.00 85.50 93 LYS A O 1
ATOM 727 N N . SER A 1 94 ? 0.217 15.121 18.660 1.00 81.56 94 SER A N 1
ATOM 728 C CA . SER A 1 94 ? 0.663 14.152 19.686 1.00 81.56 94 SER A CA 1
ATOM 729 C C . SER A 1 94 ? -0.464 13.431 20.453 1.00 81.56 94 SER A C 1
ATOM 731 O O . SER A 1 94 ? -0.195 12.684 21.392 1.00 81.56 94 SER A O 1
ATOM 733 N N . GLY A 1 95 ? -1.730 13.679 20.114 1.00 85.31 95 GLY A N 1
ATOM 734 C CA . GLY A 1 95 ? -2.904 13.159 20.819 1.00 85.31 95 GLY A CA 1
ATOM 735 C C . GLY A 1 95 ? -3.908 12.511 19.872 1.00 85.31 95 GLY A C 1
ATOM 736 O O . GLY A 1 95 ? -3.718 12.490 18.660 1.00 85.31 95 GLY A O 1
ATOM 737 N N . LYS A 1 96 ? -5.015 11.997 20.420 1.00 88.88 96 LYS A N 1
ATOM 738 C CA . LYS A 1 96 ? -6.077 11.413 19.592 1.00 88.88 96 LYS A CA 1
ATOM 739 C C . LYS A 1 96 ? -6.639 12.457 18.625 1.00 88.88 96 LYS A C 1
ATOM 741 O O . LYS A 1 96 ? -6.932 13.593 19.009 1.00 88.88 96 LYS A O 1
ATOM 746 N N . LEU A 1 97 ? -6.821 12.032 17.384 1.00 91.38 97 LEU A N 1
ATOM 747 C CA . LEU A 1 97 ? -7.523 12.802 16.373 1.00 91.38 97 LEU A CA 1
ATOM 748 C C . LEU A 1 97 ? -9.017 12.813 16.694 1.00 91.38 97 LEU A C 1
ATOM 750 O O . LEU A 1 97 ? -9.596 11.812 17.118 1.00 91.38 97 LEU A O 1
ATOM 754 N N . THR A 1 98 ? -9.642 13.960 16.485 1.00 95.44 98 THR A N 1
ATOM 755 C CA . THR A 1 98 ? -11.098 14.080 16.441 1.00 95.44 98 THR A CA 1
ATOM 756 C C . THR A 1 98 ? -11.633 13.373 15.191 1.00 95.44 98 THR A C 1
ATOM 758 O O . THR A 1 98 ? -10.895 13.222 14.214 1.00 95.44 98 THR A O 1
ATOM 761 N N . PRO A 1 99 ? -12.921 12.987 15.155 1.00 94.38 99 PRO A N 1
ATOM 762 C CA . PRO A 1 99 ? -13.510 12.373 13.963 1.00 94.38 99 PRO A CA 1
ATOM 763 C C . PRO A 1 99 ? -13.321 13.211 12.689 1.00 94.38 99 PRO A C 1
ATOM 765 O O . PRO A 1 99 ? -13.029 12.668 11.629 1.00 94.38 99 PRO A O 1
ATOM 768 N N . ASN A 1 100 ? -13.411 14.540 12.798 1.00 93.75 100 ASN A N 1
ATOM 769 C CA . ASN A 1 100 ? -13.217 15.442 11.663 1.00 93.75 100 ASN A CA 1
ATOM 770 C C . ASN A 1 100 ? -11.755 15.501 11.187 1.00 93.75 100 ASN A C 1
ATOM 772 O O . ASN A 1 100 ? -11.497 15.533 9.988 1.00 93.75 100 ASN A O 1
ATOM 776 N N . GLU A 1 101 ? -10.794 15.504 12.112 1.00 93.25 101 GLU A N 1
ATOM 777 C CA . GLU A 1 101 ? -9.367 15.434 11.768 1.00 93.25 101 GLU A CA 1
ATOM 778 C C . GLU A 1 101 ? -9.023 14.088 11.120 1.00 93.25 101 GLU A C 1
ATOM 780 O O . GLU A 1 101 ? -8.300 14.048 10.130 1.00 93.25 101 GLU A O 1
ATOM 785 N N . PHE A 1 102 ? -9.592 12.992 11.626 1.00 92.31 102 PHE A N 1
ATOM 786 C CA . PHE A 1 102 ? -9.395 11.669 11.041 1.00 92.31 102 PHE A CA 1
ATOM 787 C C . PHE A 1 102 ? -9.991 11.572 9.630 1.00 92.31 102 PHE A C 1
ATOM 789 O O . PHE A 1 102 ? -9.342 11.044 8.733 1.00 92.31 102 PHE A O 1
ATOM 796 N N . ASN A 1 103 ? -11.173 12.153 9.394 1.00 92.88 103 ASN A N 1
ATOM 797 C CA . ASN A 1 103 ? -11.753 12.242 8.050 1.00 92.88 103 ASN A CA 1
ATOM 798 C C . ASN A 1 103 ? -10.862 13.016 7.070 1.00 92.88 103 ASN A C 1
ATOM 800 O O . ASN A 1 103 ? -10.839 12.674 5.894 1.00 92.88 103 ASN A O 1
ATOM 804 N N . GLN A 1 104 ? -10.104 14.015 7.535 1.00 92.94 104 GLN A N 1
ATOM 805 C CA . GLN A 1 104 ? -9.116 14.688 6.687 1.00 92.94 104 GLN A CA 1
ATOM 806 C C . GLN A 1 104 ? -7.948 13.762 6.352 1.00 92.94 104 GLN A C 1
ATOM 808 O O . GLN A 1 104 ? -7.567 13.690 5.190 1.00 92.94 104 GLN A O 1
ATOM 813 N N . ILE A 1 105 ? -7.426 12.997 7.318 1.00 90.94 105 ILE A N 1
ATOM 814 C CA . ILE A 1 105 ? -6.370 12.008 7.039 1.00 90.94 105 ILE A CA 1
ATOM 815 C C . ILE A 1 105 ? -6.839 10.978 6.013 1.00 90.94 105 ILE A C 1
ATOM 817 O O . ILE A 1 105 ? -6.081 10.659 5.104 1.00 90.94 105 ILE A O 1
ATOM 821 N N . LYS A 1 106 ? -8.091 10.509 6.087 1.00 93.88 106 LYS A N 1
ATOM 822 C CA . LYS A 1 106 ? -8.660 9.559 5.113 1.00 93.88 106 LYS A CA 1
ATOM 823 C C . LYS A 1 106 ? -8.671 10.058 3.664 1.00 93.88 106 LYS A C 1
ATOM 825 O O . LYS A 1 106 ? -8.912 9.261 2.767 1.00 93.88 106 LYS A O 1
ATOM 830 N N . LEU A 1 107 ? -8.411 11.344 3.415 1.00 93.94 107 LEU A N 1
ATOM 831 C CA . LEU A 1 107 ? -8.289 11.884 2.061 1.00 93.94 107 LEU A CA 1
ATOM 832 C C . LEU A 1 107 ? -6.938 11.572 1.412 1.00 93.94 107 LEU A C 1
ATOM 834 O O . LEU A 1 107 ? -6.838 11.678 0.191 1.00 93.94 107 LEU A O 1
ATOM 838 N N . HIS A 1 108 ? -5.902 11.194 2.171 1.00 94.75 108 HIS A N 1
ATOM 839 C CA . HIS A 1 108 ? -4.574 10.989 1.588 1.00 94.75 108 HIS A CA 1
ATOM 840 C C . HIS A 1 108 ? -4.536 9.940 0.460 1.00 94.75 108 HIS A C 1
ATOM 842 O O . HIS A 1 108 ? -3.858 10.239 -0.514 1.00 94.75 108 HIS A O 1
ATOM 848 N N . PRO A 1 109 ? -5.284 8.812 0.457 1.00 95.62 109 PRO A N 1
ATOM 849 C CA . PRO A 1 109 ? -5.234 7.867 -0.663 1.00 95.62 109 PRO A CA 1
ATOM 850 C C . PRO A 1 109 ? -5.788 8.485 -1.950 1.00 95.62 109 PRO A C 1
ATOM 852 O O . PRO A 1 109 ? -5.223 8.317 -3.030 1.00 95.62 109 PRO A O 1
ATOM 855 N N . TYR A 1 110 ? -6.860 9.281 -1.830 1.00 95.50 110 TYR A N 1
ATOM 856 C CA . TYR A 1 110 ? -7.407 10.060 -2.940 1.00 95.50 110 TYR A CA 1
ATOM 857 C C . TYR A 1 110 ? -6.389 11.069 -3.466 1.00 95.50 110 TYR A C 1
ATOM 859 O O . TYR A 1 110 ? -6.139 11.122 -4.669 1.00 95.50 110 TYR A O 1
ATOM 867 N N . ILE A 1 111 ? -5.783 11.852 -2.573 1.00 92.38 111 ILE A N 1
ATOM 868 C CA . ILE A 1 111 ? -4.798 12.869 -2.950 1.00 92.38 111 ILE A CA 1
ATOM 869 C C . ILE A 1 111 ? -3.569 12.202 -3.586 1.00 92.38 111 ILE A C 1
ATOM 871 O O . ILE A 1 111 ? -3.108 12.680 -4.620 1.00 92.38 111 ILE A O 1
ATOM 875 N N . SER A 1 112 ? -3.090 11.076 -3.042 1.00 93.56 112 SER A N 1
ATOM 876 C CA . SER A 1 112 ? -2.003 10.279 -3.619 1.00 93.56 112 SER A CA 1
ATOM 877 C C . SER A 1 112 ? -2.339 9.873 -5.052 1.00 93.56 112 SER A C 1
ATOM 879 O O . SER A 1 112 ? -1.572 10.154 -5.969 1.00 93.56 112 SER A O 1
ATOM 881 N N . ALA A 1 113 ? -3.526 9.302 -5.281 1.00 93.19 113 ALA A N 1
ATOM 882 C CA . ALA A 1 113 ? -3.964 8.931 -6.621 1.00 93.19 113 ALA A CA 1
ATOM 883 C C . ALA A 1 113 ? -4.046 10.144 -7.569 1.00 93.19 113 ALA A C 1
ATOM 885 O O . ALA A 1 113 ? -3.617 10.040 -8.715 1.00 93.19 113 ALA A O 1
ATOM 886 N N . GLN A 1 114 ? -4.530 11.308 -7.113 1.00 92.44 114 GLN A N 1
ATOM 887 C CA . GLN A 1 114 ? -4.577 12.523 -7.943 1.00 92.44 114 GLN A CA 1
ATOM 888 C C . GLN A 1 114 ? -3.186 13.067 -8.290 1.00 92.44 114 GLN A C 1
ATOM 890 O O . GLN A 1 114 ? -2.979 13.504 -9.420 1.00 92.44 114 GLN A O 1
ATOM 895 N N . ILE A 1 115 ? -2.236 13.029 -7.351 1.00 87.94 115 ILE A N 1
ATOM 896 C CA . ILE A 1 115 ? -0.847 13.456 -7.578 1.00 87.94 115 ILE A CA 1
ATOM 897 C C . ILE A 1 115 ? -0.166 12.550 -8.608 1.00 87.94 115 ILE A C 1
ATOM 899 O O . ILE A 1 115 ? 0.578 13.035 -9.457 1.00 87.94 115 ILE A O 1
ATOM 903 N N . LEU A 1 116 ? -0.424 11.243 -8.541 1.00 88.50 116 LEU A N 1
ATOM 904 C CA . LEU A 1 116 ? 0.233 10.244 -9.386 1.00 88.50 116 LEU A CA 1
ATOM 905 C C . LEU A 1 116 ? -0.425 10.099 -10.766 1.00 88.50 116 LEU A C 1
ATOM 907 O O . LEU A 1 116 ? 0.250 9.731 -11.724 1.00 88.50 116 LEU A O 1
ATOM 911 N N . LYS A 1 117 ? -1.716 10.433 -10.893 1.00 90.00 117 LYS A N 1
ATOM 912 C CA . LYS A 1 117 ? -2.516 10.298 -12.124 1.00 90.00 117 LYS A CA 1
ATOM 913 C C . LYS A 1 117 ? -1.882 10.887 -13.398 1.00 90.00 117 LYS A C 1
ATOM 915 O O . LYS A 1 117 ? -2.051 10.268 -14.447 1.00 90.00 117 LYS A O 1
ATOM 920 N N . PRO A 1 118 ? -1.182 12.040 -13.379 1.00 87.62 118 PRO A N 1
ATOM 921 C CA . PRO A 1 118 ? -0.556 12.590 -14.583 1.00 87.62 118 PRO A CA 1
ATOM 922 C C . PRO A 1 118 ? 0.624 11.764 -15.117 1.00 87.62 118 PRO A C 1
ATOM 924 O O . PRO A 1 118 ? 1.011 11.935 -16.272 1.00 87.62 118 PRO A O 1
ATOM 927 N N . VAL A 1 119 ? 1.217 10.886 -14.303 1.00 83.69 119 VAL A N 1
ATOM 928 C CA . VAL A 1 119 ? 2.358 10.057 -14.705 1.00 83.69 119 VAL A CA 1
ATOM 929 C C . VAL A 1 119 ? 1.833 8.774 -15.342 1.00 83.69 119 VAL A C 1
ATOM 931 O O . VAL A 1 119 ? 1.376 7.869 -14.651 1.00 83.69 119 VAL A O 1
ATOM 934 N N . PHE A 1 120 ? 1.924 8.672 -16.671 1.00 79.31 120 PHE A N 1
ATOM 935 C CA . PHE A 1 120 ? 1.379 7.538 -17.433 1.00 79.31 120 PHE A CA 1
ATOM 936 C C . PHE A 1 120 ? 1.844 6.167 -16.910 1.00 79.31 120 PHE A C 1
ATOM 938 O O . PHE A 1 120 ? 1.033 5.248 -16.786 1.00 79.31 120 PHE A O 1
ATOM 945 N N . LEU A 1 121 ? 3.121 6.057 -16.525 1.00 79.19 121 LEU A N 1
ATOM 946 C CA . LEU A 1 121 ? 3.714 4.837 -15.958 1.00 79.19 121 LEU A CA 1
ATOM 947 C C . LEU A 1 121 ? 3.023 4.359 -14.670 1.00 79.19 121 LEU A C 1
ATOM 949 O O . LEU A 1 121 ? 3.128 3.189 -14.325 1.00 79.19 121 LEU A O 1
ATOM 953 N N . PHE A 1 122 ? 2.304 5.235 -13.965 1.00 87.38 122 PHE A N 1
ATOM 954 C CA . PHE A 1 122 ? 1.647 4.921 -12.696 1.00 87.38 122 PHE A CA 1
ATOM 955 C C . PHE A 1 122 ? 0.174 4.546 -12.836 1.00 87.38 122 PHE A C 1
ATOM 957 O O . PHE A 1 122 ? -0.475 4.254 -11.837 1.00 87.38 122 PHE A O 1
ATOM 964 N N . THR A 1 123 ? -0.364 4.484 -14.054 1.00 89.06 123 THR A N 1
ATOM 965 C CA . THR A 1 123 ? -1.781 4.156 -14.282 1.00 89.06 123 THR A CA 1
ATOM 966 C C . THR A 1 123 ? -2.196 2.862 -13.571 1.00 89.06 123 THR A C 1
ATOM 968 O O . THR A 1 123 ? -3.216 2.837 -12.882 1.00 89.06 123 THR A O 1
ATOM 971 N N . SER A 1 124 ? -1.372 1.813 -13.662 1.00 89.81 124 SER A N 1
ATOM 972 C CA . SER A 1 124 ? -1.658 0.503 -13.064 1.00 89.81 124 SER A CA 1
ATOM 973 C C . SER A 1 124 ? -1.532 0.470 -11.538 1.00 89.81 124 SER A C 1
ATOM 975 O O . SER A 1 124 ? -2.126 -0.401 -10.906 1.00 89.81 124 SER A O 1
ATOM 977 N N . LEU A 1 125 ? -0.803 1.413 -10.925 1.00 93.69 125 LEU A N 1
ATOM 978 C CA . LEU A 1 125 ? -0.653 1.472 -9.466 1.00 93.69 125 LEU A CA 1
ATOM 979 C C . LEU A 1 125 ? -1.682 2.377 -8.778 1.00 93.69 125 LEU A C 1
ATOM 981 O O . LEU A 1 125 ? -1.847 2.276 -7.563 1.00 93.69 125 LEU A O 1
ATOM 985 N N . LEU A 1 126 ? -2.413 3.227 -9.516 1.00 95.38 126 LEU A N 1
ATOM 986 C CA . LEU A 1 126 ? -3.415 4.123 -8.917 1.00 95.38 126 LEU A CA 1
ATOM 987 C C . LEU A 1 126 ? -4.468 3.373 -8.086 1.00 95.38 126 LEU A C 1
ATOM 989 O O . LEU A 1 126 ? -4.722 3.810 -6.964 1.00 95.38 126 LEU A O 1
ATOM 993 N N . PRO A 1 127 ? -5.050 2.241 -8.545 1.00 97.94 127 PRO A N 1
ATOM 994 C CA . PRO A 1 127 ? -6.018 1.498 -7.738 1.00 97.94 127 PRO A CA 1
ATOM 995 C C . PRO A 1 127 ? -5.395 0.894 -6.478 1.00 97.94 127 PRO A C 1
ATOM 997 O O . PRO A 1 127 ? -6.083 0.755 -5.472 1.00 97.94 127 PRO A O 1
ATOM 1000 N N . ILE A 1 128 ? -4.105 0.547 -6.520 1.00 98.25 128 ILE A N 1
ATOM 1001 C CA . ILE A 1 128 ? -3.376 0.005 -5.370 1.00 98.25 128 ILE A CA 1
ATOM 1002 C C . ILE A 1 128 ? -3.244 1.088 -4.298 1.00 98.25 128 ILE A C 1
ATOM 1004 O O . ILE A 1 128 ? -3.634 0.888 -3.152 1.00 98.25 128 ILE A O 1
ATOM 1008 N N . VAL A 1 129 ? -2.745 2.258 -4.698 1.00 97.31 129 VAL A N 1
ATOM 1009 C CA . VAL A 1 129 ? -2.547 3.406 -3.807 1.00 97.31 129 VAL A CA 1
ATOM 1010 C C . VAL A 1 129 ? -3.874 3.960 -3.297 1.00 97.31 129 VAL A C 1
ATOM 1012 O O . VAL A 1 129 ? -3.968 4.355 -2.145 1.00 97.31 129 VAL A O 1
ATOM 1015 N N . TYR A 1 130 ? -4.924 3.978 -4.109 1.00 98.25 130 TYR A N 1
ATOM 1016 C CA . TYR A 1 130 ? -6.211 4.525 -3.685 1.00 98.25 130 TYR A CA 1
ATOM 1017 C C . TYR A 1 130 ? -6.902 3.667 -2.611 1.00 98.25 130 TYR A C 1
ATOM 1019 O O . TYR A 1 130 ? -7.521 4.213 -1.701 1.00 98.25 130 TYR A O 1
ATOM 1027 N N . HIS A 1 131 ? -6.745 2.342 -2.676 1.00 98.62 131 HIS A N 1
ATOM 1028 C CA . HIS A 1 131 ? -7.467 1.391 -1.823 1.00 98.62 131 HIS A CA 1
ATOM 1029 C C . HIS A 1 131 ? -6.604 0.729 -0.738 1.00 98.62 131 HIS A C 1
ATOM 1031 O O . HIS A 1 131 ? -7.049 -0.231 -0.118 1.00 98.62 131 HIS A O 1
ATOM 1037 N N . HIS A 1 132 ? -5.372 1.181 -0.487 1.00 98.00 132 HIS A N 1
ATOM 1038 C CA . HIS A 1 132 ? -4.472 0.502 0.463 1.00 98.00 132 HIS A CA 1
ATOM 1039 C C . HIS A 1 132 ? -4.957 0.506 1.930 1.00 98.00 132 HIS A C 1
ATOM 1041 O O . HIS A 1 132 ? -4.442 -0.264 2.735 1.00 98.00 132 HIS A O 1
ATOM 1047 N N . HIS A 1 133 ? -5.966 1.321 2.270 1.00 98.00 133 HIS A N 1
ATOM 1048 C CA . HIS A 1 133 ? -6.660 1.306 3.570 1.00 98.00 133 HIS A CA 1
ATOM 1049 C C . HIS A 1 133 ? -7.993 0.545 3.561 1.00 98.00 133 HIS A C 1
ATOM 1051 O O . HIS A 1 133 ? -8.721 0.545 4.563 1.00 98.00 133 HIS A O 1
ATOM 1057 N N . GLU A 1 134 ? -8.332 -0.111 2.451 1.00 98.44 134 GLU A N 1
ATOM 1058 C CA . GLU A 1 134 ? -9.460 -1.030 2.428 1.00 98.44 134 GLU A CA 1
ATOM 1059 C C . GLU A 1 134 ? -9.177 -2.249 3.300 1.00 98.44 134 GLU A C 1
ATOM 1061 O O . GLU A 1 134 ? -8.037 -2.682 3.483 1.00 98.44 134 GLU A O 1
ATOM 1066 N N . ARG A 1 135 ? -10.243 -2.807 3.867 1.00 98.44 135 ARG A N 1
ATOM 1067 C CA . ARG A 1 135 ? -10.154 -3.942 4.785 1.00 98.44 135 ARG A CA 1
ATOM 1068 C C . ARG A 1 135 ? -10.899 -5.117 4.205 1.00 98.44 135 ARG A C 1
ATOM 1070 O O . ARG A 1 135 ? -11.997 -4.949 3.689 1.00 98.44 135 ARG A O 1
ATOM 1077 N N . TRP A 1 136 ? -10.353 -6.312 4.390 1.00 98.38 136 TRP A N 1
ATOM 1078 C CA . TRP A 1 136 ? -10.965 -7.544 3.895 1.00 98.38 136 TRP A CA 1
ATOM 1079 C C . TRP A 1 136 ? -12.430 -7.717 4.350 1.00 98.38 136 TRP A C 1
ATOM 1081 O O . TRP A 1 136 ? -13.257 -8.198 3.579 1.00 98.38 136 TRP A O 1
ATOM 1091 N N . ASP A 1 137 ? -12.768 -7.252 5.558 1.00 98.06 137 ASP A N 1
ATOM 1092 C CA . ASP A 1 137 ? -14.115 -7.245 6.145 1.00 98.06 137 ASP A CA 1
ATOM 1093 C C . ASP A 1 137 ? -15.053 -6.114 5.674 1.00 98.06 137 ASP A C 1
ATOM 1095 O O . ASP A 1 137 ? -16.153 -5.986 6.217 1.00 98.06 137 ASP A O 1
ATOM 1099 N N . GLY A 1 138 ? -14.645 -5.276 4.716 1.00 97.88 138 GLY A N 1
ATOM 1100 C CA . GLY A 1 138 ? -15.457 -4.175 4.181 1.00 97.88 138 GLY A CA 1
ATOM 1101 C C . GLY A 1 138 ? -15.578 -2.954 5.095 1.00 97.88 138 GLY A C 1
ATOM 1102 O O . GLY A 1 138 ? -16.349 -2.040 4.817 1.00 97.88 138 GLY A O 1
ATOM 1103 N N . LYS A 1 139 ? -14.842 -2.904 6.214 1.00 97.44 139 LYS A N 1
ATOM 1104 C CA . LYS A 1 139 ? -14.881 -1.765 7.159 1.00 97.44 139 LYS A CA 1
ATOM 1105 C C . LYS A 1 139 ? -13.811 -0.708 6.870 1.00 97.44 139 LYS A C 1
ATOM 1107 O O . LYS A 1 139 ? -13.528 0.131 7.731 1.00 97.44 139 LYS A O 1
ATOM 1112 N N . GLY A 1 140 ? -13.152 -0.828 5.721 1.00 96.75 140 GLY A N 1
ATOM 1113 C CA . GLY A 1 140 ? -12.080 0.045 5.273 1.00 96.75 140 GLY A CA 1
ATOM 1114 C C . GLY A 1 140 ? -12.580 1.360 4.690 1.00 96.75 140 GLY A C 1
ATOM 1115 O O . GLY A 1 140 ? -13.720 1.775 4.907 1.00 96.75 140 GLY A O 1
ATOM 1116 N N . TYR A 1 141 ? -11.674 2.057 4.018 1.00 97.50 141 TYR A N 1
ATOM 1117 C CA . TYR A 1 141 ? -11.954 3.268 3.257 1.00 97.50 141 TYR A CA 1
ATOM 1118 C C . TYR A 1 141 ? -10.986 3.331 2.061 1.00 97.50 141 TYR A C 1
ATOM 1120 O O . TYR A 1 141 ? -9.911 2.728 2.137 1.00 97.50 141 TYR A O 1
ATOM 1128 N N . PRO A 1 142 ? -11.292 4.090 0.994 1.00 95.19 142 PRO A N 1
ATOM 1129 C CA . PRO A 1 142 ? -12.374 5.076 0.863 1.00 95.19 142 PRO A CA 1
ATOM 1130 C C . PRO A 1 142 ? -13.766 4.525 0.519 1.00 95.19 142 PRO A C 1
ATOM 1132 O O . PRO A 1 142 ? -14.748 5.122 0.961 1.00 95.19 142 PRO A O 1
ATOM 113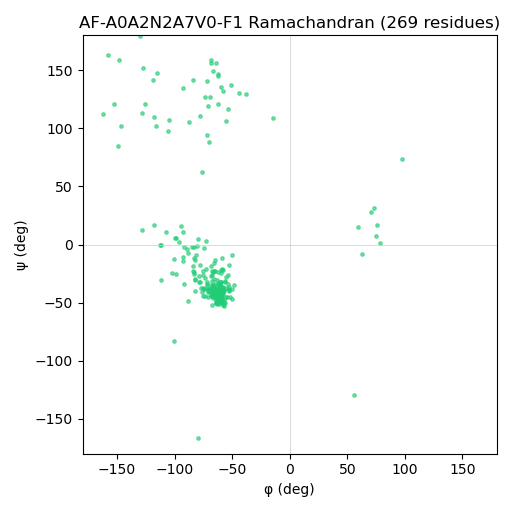5 N N . ASP A 1 143 ? -13.856 3.415 -0.208 1.00 97.31 143 ASP A N 1
ATOM 1136 C CA . ASP A 1 143 ? -15.086 2.922 -0.840 1.00 97.31 143 ASP A CA 1
ATOM 1137 C C . ASP A 1 143 ? -15.759 1.790 -0.046 1.00 97.31 143 ASP A C 1
ATOM 1139 O O . ASP A 1 143 ? -16.921 1.465 -0.291 1.00 97.31 143 ASP A O 1
ATOM 1143 N N . GLY A 1 144 ? -15.066 1.217 0.944 1.00 97.25 144 GLY A N 1
ATOM 1144 C CA . GLY A 1 144 ? -15.594 0.136 1.778 1.00 97.25 144 GLY A CA 1
ATOM 1145 C C . GLY A 1 144 ? -15.656 -1.196 1.034 1.00 97.25 144 GLY A C 1
ATOM 1146 O O . GLY A 1 144 ? -16.550 -2.008 1.279 1.00 97.25 144 GLY A O 1
ATOM 1147 N N . LEU A 1 145 ? -14.726 -1.406 0.099 1.00 98.31 145 LEU A N 1
ATOM 1148 C CA . LEU A 1 145 ? -14.593 -2.652 -0.649 1.00 98.31 145 LEU A CA 1
ATOM 1149 C C . LEU A 1 145 ? -14.277 -3.815 0.299 1.00 98.31 145 LEU A C 1
ATOM 1151 O O . LEU A 1 145 ? -13.579 -3.648 1.299 1.00 98.31 145 LEU A O 1
ATOM 1155 N N . ALA A 1 146 ? -14.771 -5.008 -0.033 1.00 98.44 146 ALA A N 1
ATOM 1156 C CA . ALA A 1 146 ? -14.597 -6.209 0.774 1.00 98.44 146 ALA A CA 1
ATOM 1157 C C . ALA A 1 146 ? -14.030 -7.358 -0.060 1.00 98.44 146 ALA A C 1
ATOM 1159 O O . ALA A 1 146 ? -14.261 -7.454 -1.265 1.00 98.44 146 ALA A O 1
ATOM 1160 N N . GLY A 1 147 ? -13.310 -8.268 0.595 1.00 98.19 147 GLY A N 1
ATOM 1161 C CA . GLY A 1 147 ? -12.807 -9.469 -0.058 1.00 98.19 147 GLY A CA 1
ATOM 1162 C C . GLY A 1 147 ? -11.961 -9.175 -1.304 1.00 98.19 147 GLY A C 1
ATOM 1163 O O . GLY A 1 147 ? -11.013 -8.388 -1.280 1.00 98.19 147 GLY A O 1
ATOM 1164 N N . GLU A 1 148 ? -12.304 -9.844 -2.402 1.00 98.06 148 GLU A N 1
ATOM 1165 C CA . GLU A 1 148 ? -11.563 -9.769 -3.664 1.00 98.06 148 GLU A CA 1
ATOM 1166 C C . GLU A 1 148 ? -11.899 -8.550 -4.524 1.00 98.06 148 GLU A C 1
ATOM 1168 O O . GLU A 1 148 ? -11.159 -8.283 -5.471 1.00 98.06 148 GLU A O 1
ATOM 1173 N N . ASP A 1 149 ? -12.928 -7.776 -4.164 1.00 98.31 149 ASP A N 1
ATOM 1174 C CA . ASP A 1 149 ? -13.217 -6.495 -4.820 1.00 98.31 149 ASP A CA 1
ATOM 1175 C C . ASP A 1 149 ? -12.092 -5.479 -4.559 1.00 98.31 149 ASP A C 1
ATOM 1177 O O . ASP A 1 149 ? -11.873 -4.554 -5.340 1.00 98.31 149 ASP A O 1
ATOM 1181 N N . ILE A 1 150 ? -11.320 -5.683 -3.485 1.00 98.69 150 ILE A N 1
ATOM 1182 C CA . ILE A 1 150 ? -10.118 -4.909 -3.188 1.00 98.69 150 ILE A CA 1
ATOM 1183 C C . ILE A 1 150 ? -8.995 -5.328 -4.157 1.00 98.69 150 ILE A C 1
ATOM 1185 O O . ILE A 1 150 ? -8.634 -6.518 -4.208 1.00 98.69 150 ILE A O 1
ATOM 1189 N N . PRO A 1 151 ? -8.349 -4.381 -4.868 1.00 98.38 151 PRO A N 1
ATOM 1190 C CA . PRO A 1 151 ? -7.215 -4.687 -5.734 1.00 98.38 151 PRO A CA 1
ATOM 1191 C C . PRO A 1 151 ? -6.139 -5.502 -5.010 1.00 98.38 151 PRO A C 1
ATOM 1193 O O . PRO A 1 151 ? -5.781 -5.207 -3.869 1.00 98.38 151 PRO A O 1
ATOM 1196 N N . LEU A 1 152 ? -5.593 -6.524 -5.675 1.00 98.56 152 LEU A N 1
ATOM 1197 C CA . LEU A 1 152 ? -4.620 -7.436 -5.063 1.00 98.56 152 LEU A CA 1
ATOM 1198 C C . LEU A 1 152 ? -3.419 -6.691 -4.462 1.00 98.56 152 LEU A C 1
ATOM 1200 O O . LEU A 1 152 ? -3.050 -6.938 -3.317 1.00 98.56 152 LEU A O 1
ATOM 1204 N N . GLY A 1 153 ? -2.855 -5.729 -5.197 1.00 98.25 153 GLY A N 1
ATOM 1205 C CA . GLY A 1 153 ? -1.752 -4.913 -4.692 1.00 98.25 153 GLY A CA 1
ATOM 1206 C C . GLY A 1 153 ? -2.117 -4.109 -3.440 1.00 98.25 153 GLY A C 1
ATOM 1207 O O . GLY A 1 153 ? -1.274 -3.950 -2.565 1.00 98.25 153 GLY A O 1
ATOM 1208 N N . ALA A 1 154 ? -3.365 -3.643 -3.308 1.00 98.50 154 ALA A N 1
ATOM 1209 C CA . ALA A 1 154 ? -3.812 -2.905 -2.122 1.00 98.50 154 ALA A CA 1
ATOM 1210 C C . ALA A 1 154 ? -3.899 -3.825 -0.897 1.00 98.50 154 ALA A C 1
ATOM 1212 O O . ALA A 1 154 ? -3.443 -3.456 0.181 1.00 98.50 154 ALA A O 1
ATOM 1213 N N . ARG A 1 155 ? -4.387 -5.061 -1.081 1.00 98.75 155 ARG A N 1
ATOM 1214 C CA . ARG A 1 155 ? -4.371 -6.096 -0.032 1.00 98.75 155 ARG A CA 1
ATOM 1215 C C . ARG A 1 155 ? -2.948 -6.425 0.425 1.00 98.75 155 ARG A C 1
ATOM 1217 O O . ARG A 1 155 ? -2.725 -6.605 1.619 1.00 98.75 155 ARG A O 1
ATOM 1224 N N . ILE A 1 156 ? -1.995 -6.468 -0.510 1.00 98.75 156 ILE A N 1
ATOM 1225 C CA . ILE A 1 156 ? -0.566 -6.661 -0.221 1.00 98.75 156 ILE A CA 1
ATOM 1226 C C . ILE A 1 156 ? -0.010 -5.488 0.596 1.00 98.75 156 ILE A C 1
ATOM 1228 O O . ILE A 1 156 ? 0.600 -5.716 1.642 1.00 98.75 156 ILE A O 1
ATOM 1232 N N . LEU A 1 157 ? -0.247 -4.246 0.158 1.00 98.19 157 LEU A N 1
ATOM 1233 C CA . LEU A 1 157 ? 0.220 -3.058 0.878 1.00 98.19 157 LEU A CA 1
ATOM 1234 C C . LEU A 1 157 ? -0.362 -2.966 2.286 1.00 98.19 157 LEU A C 1
ATOM 1236 O O . LEU A 1 157 ? 0.383 -2.658 3.206 1.00 98.19 157 LEU A O 1
ATOM 1240 N N . ALA A 1 158 ? -1.641 -3.294 2.477 1.00 97.94 158 ALA A N 1
ATOM 1241 C CA . ALA A 1 158 ? -2.276 -3.252 3.792 1.00 97.94 158 ALA A CA 1
ATOM 1242 C C . ALA A 1 158 ? -1.565 -4.155 4.820 1.00 97.94 158 ALA A C 1
ATOM 1244 O O . ALA A 1 158 ? -1.406 -3.772 5.979 1.00 97.94 158 ALA A O 1
ATOM 1245 N N . VAL A 1 159 ? -1.113 -5.347 4.406 1.00 98.12 159 VAL A N 1
ATOM 1246 C CA . VAL A 1 159 ? -0.341 -6.255 5.273 1.00 98.12 159 VAL A CA 1
ATOM 1247 C C . VAL A 1 159 ? 1.067 -5.713 5.525 1.00 98.12 159 VAL A C 1
ATOM 1249 O O . VAL A 1 159 ? 1.516 -5.705 6.672 1.00 98.12 159 VAL A O 1
ATOM 1252 N N . ALA A 1 160 ? 1.749 -5.243 4.476 1.00 96.12 160 ALA A N 1
ATOM 1253 C CA . ALA A 1 160 ? 3.102 -4.695 4.571 1.00 96.12 160 ALA A CA 1
ATOM 1254 C C . ALA A 1 160 ? 3.172 -3.451 5.477 1.00 96.12 160 ALA A C 1
ATOM 1256 O O . ALA A 1 160 ? 4.026 -3.390 6.361 1.00 96.12 160 ALA A O 1
ATOM 1257 N N . ASP A 1 161 ? 2.248 -2.504 5.296 1.00 94.31 161 ASP A N 1
ATOM 1258 C CA . ASP A 1 161 ? 2.122 -1.279 6.092 1.00 94.31 161 ASP A CA 1
ATOM 1259 C C . ASP A 1 161 ? 1.797 -1.591 7.555 1.00 94.31 161 ASP A C 1
ATOM 1261 O O . ASP A 1 161 ? 2.498 -1.153 8.467 1.00 94.31 161 ASP A O 1
ATOM 1265 N N . ALA A 1 162 ? 0.808 -2.455 7.804 1.00 93.81 162 ALA A N 1
ATOM 1266 C CA . ALA A 1 162 ? 0.467 -2.848 9.166 1.00 93.81 162 ALA A CA 1
ATOM 1267 C C . ALA A 1 162 ? 1.641 -3.522 9.888 1.00 93.81 162 ALA A C 1
ATOM 1269 O O . ALA A 1 162 ? 1.882 -3.236 11.064 1.00 93.81 162 ALA A O 1
ATOM 1270 N N . PHE A 1 163 ? 2.368 -4.416 9.209 1.00 92.69 163 PHE A N 1
ATOM 1271 C CA . PHE A 1 163 ? 3.546 -5.047 9.791 1.00 92.69 163 PHE A CA 1
ATOM 1272 C C . PHE A 1 163 ? 4.616 -4.018 10.128 1.00 92.69 163 PHE A C 1
ATOM 1274 O O . PHE A 1 163 ? 5.072 -3.999 11.275 1.00 92.69 163 PHE A O 1
ATOM 1281 N N . ASP A 1 164 ? 4.978 -3.159 9.168 1.00 89.44 164 ASP A N 1
ATOM 1282 C CA . ASP A 1 164 ? 5.987 -2.131 9.387 1.00 89.44 164 ASP A CA 1
ATOM 1283 C C . ASP A 1 164 ? 5.581 -1.226 10.551 1.00 89.44 164 ASP A C 1
ATOM 1285 O O . ASP A 1 164 ? 6.307 -1.160 11.537 1.00 89.44 164 ASP A O 1
ATOM 1289 N N . ALA A 1 165 ? 4.370 -0.665 10.537 1.00 86.38 165 ALA A N 1
ATOM 1290 C CA . ALA A 1 165 ? 3.854 0.191 11.604 1.00 86.38 165 ALA A CA 1
ATOM 1291 C C . ALA A 1 165 ? 3.861 -0.482 12.993 1.00 86.38 165 ALA A C 1
ATOM 1293 O O . ALA A 1 165 ? 4.020 0.184 14.024 1.00 86.38 165 ALA A O 1
ATOM 1294 N N . MET A 1 166 ? 3.696 -1.809 13.060 1.00 87.00 166 MET A N 1
ATOM 1295 C CA . MET A 1 166 ? 3.779 -2.563 14.314 1.00 87.00 166 MET A CA 1
ATOM 1296 C C . MET A 1 166 ? 5.208 -2.712 14.849 1.00 87.00 166 MET A C 1
ATOM 1298 O O . MET A 1 166 ? 5.365 -2.823 16.073 1.00 87.00 166 MET A O 1
ATOM 1302 N N . ILE A 1 167 ? 6.221 -2.714 13.976 1.00 82.12 167 ILE A N 1
ATOM 1303 C CA . ILE A 1 167 ? 7.637 -2.892 14.337 1.00 82.12 167 ILE A CA 1
ATOM 1304 C C . ILE A 1 167 ? 8.438 -1.580 14.347 1.00 82.12 167 ILE A C 1
ATOM 1306 O O . ILE A 1 167 ? 9.436 -1.499 15.064 1.00 82.12 167 ILE A O 1
ATOM 1310 N N . SER A 1 168 ? 8.007 -0.553 13.607 1.00 71.50 168 SER A N 1
ATOM 1311 C CA . SER A 1 168 ? 8.778 0.664 13.330 1.00 71.50 168 SER A CA 1
ATOM 1312 C C . SER A 1 168 ? 8.599 1.777 14.366 1.00 71.50 168 SER A C 1
ATOM 1314 O O . SER A 1 168 ? 9.330 2.765 14.324 1.00 71.50 168 SER A O 1
ATOM 1316 N N . ASN A 1 169 ? 7.731 1.629 15.381 1.00 55.59 169 ASN A N 1
ATOM 1317 C CA . ASN A 1 169 ? 7.662 2.623 16.454 1.00 55.59 169 ASN A CA 1
ATOM 1318 C C . ASN A 1 169 ? 7.179 2.121 17.824 1.00 55.59 169 ASN A C 1
ATOM 1320 O O . ASN A 1 169 ? 6.025 1.740 18.028 1.00 55.59 169 ASN A O 1
ATOM 1324 N N . ARG A 1 170 ? 8.048 2.293 18.824 1.00 48.62 170 ARG A N 1
ATOM 1325 C CA . ARG A 1 170 ? 7.811 3.214 19.949 1.00 48.62 170 ARG A CA 1
ATOM 1326 C C . ARG A 1 170 ? 9.159 3.477 20.614 1.00 48.62 170 ARG A C 1
ATOM 1328 O O . ARG A 1 170 ? 9.677 2.608 21.299 1.00 48.62 170 ARG A O 1
ATOM 1335 N N . VAL A 1 171 ? 9.658 4.708 20.514 1.00 40.53 171 VAL A N 1
ATOM 1336 C CA . VAL A 1 171 ? 10.846 5.250 21.220 1.00 40.53 171 VAL A CA 1
ATOM 1337 C C . VAL A 1 171 ? 10.836 4.998 22.751 1.00 40.53 171 VAL A C 1
ATOM 1339 O O . VAL A 1 171 ? 11.846 5.163 23.421 1.00 40.53 171 VAL A O 1
ATOM 1342 N N . TYR A 1 172 ? 9.725 4.506 23.315 1.00 37.25 172 TYR A N 1
ATOM 1343 C CA . TYR A 1 172 ? 9.580 4.127 24.726 1.00 37.25 172 TYR A CA 1
ATOM 1344 C C . TYR A 1 172 ? 9.021 2.713 24.971 1.00 37.25 172 TYR A C 1
ATOM 1346 O O . TYR A 1 172 ? 8.642 2.383 26.094 1.00 37.25 172 TYR A O 1
ATOM 1354 N N . ARG A 1 173 ? 8.939 1.852 23.952 1.00 38.06 173 ARG A N 1
ATOM 1355 C CA . ARG A 1 173 ? 8.701 0.416 24.146 1.00 38.06 173 ARG A CA 1
ATOM 1356 C C . ARG A 1 173 ? 9.802 -0.329 23.427 1.00 38.06 173 ARG A C 1
ATOM 1358 O O . ARG A 1 173 ? 9.942 -0.180 22.221 1.00 38.06 173 ARG A O 1
ATOM 1365 N N . GLN A 1 174 ? 10.551 -1.133 24.180 1.00 37.16 174 GLN A N 1
ATOM 1366 C CA . GLN A 1 174 ? 11.383 -2.187 23.609 1.00 37.16 174 GLN A CA 1
ATOM 1367 C C . GLN A 1 174 ? 10.632 -2.821 22.439 1.00 37.16 174 GLN A C 1
ATOM 1369 O O . GLN A 1 174 ? 9.444 -3.120 22.600 1.00 37.16 174 GLN A O 1
ATOM 1374 N N . VAL A 1 175 ? 11.318 -2.915 21.292 1.00 46.69 175 VAL A N 1
ATOM 1375 C CA . VAL A 1 175 ? 10.920 -3.614 20.063 1.00 46.69 175 VAL A CA 1
ATOM 1376 C C . VAL A 1 175 ? 9.753 -4.543 20.369 1.00 46.69 175 VAL A C 1
ATOM 1378 O O . VAL A 1 175 ? 9.936 -5.530 21.086 1.00 46.69 175 VAL A O 1
ATOM 1381 N N . LYS A 1 176 ? 8.537 -4.220 19.904 1.00 51.81 176 LYS A N 1
ATOM 1382 C CA . LYS A 1 176 ? 7.497 -5.249 19.891 1.00 51.81 176 LYS A CA 1
ATOM 1383 C C . LYS A 1 176 ? 8.125 -6.417 19.142 1.00 51.81 176 LYS A C 1
ATOM 1385 O O . LYS A 1 176 ? 8.533 -6.245 17.997 1.00 51.81 176 LYS A O 1
ATOM 1390 N N . ASN A 1 177 ? 8.291 -7.540 19.841 1.00 70.44 177 ASN A N 1
ATOM 1391 C CA . ASN A 1 177 ? 8.888 -8.751 19.301 1.00 70.44 177 ASN A CA 1
ATOM 1392 C C . ASN A 1 177 ? 8.288 -8.984 17.903 1.00 70.44 177 ASN A C 1
ATOM 1394 O O . ASN A 1 177 ? 7.067 -8.885 17.770 1.00 70.44 177 ASN A O 1
ATOM 1398 N N . LYS A 1 178 ? 9.106 -9.228 16.869 1.00 78.19 178 LYS A N 1
ATOM 1399 C CA . LYS A 1 178 ? 8.610 -9.540 15.515 1.00 78.19 178 LYS A CA 1
ATOM 1400 C C . LYS A 1 178 ? 7.519 -10.619 15.585 1.00 78.19 178 LYS A C 1
ATOM 1402 O O . LYS A 1 178 ? 6.502 -10.502 14.909 1.00 78.19 178 LYS A O 1
ATOM 1407 N N . ASP A 1 179 ? 7.654 -11.559 16.522 1.00 82.06 179 ASP A N 1
ATOM 1408 C CA . ASP A 1 179 ? 6.649 -12.578 16.836 1.00 82.06 179 ASP A CA 1
ATOM 1409 C C . ASP A 1 179 ? 5.294 -11.986 17.254 1.00 82.06 179 ASP A C 1
ATOM 1411 O O . ASP A 1 179 ? 4.244 -12.509 16.903 1.00 82.06 179 ASP A O 1
ATOM 1415 N N . ALA A 1 180 ? 5.271 -10.893 18.017 1.00 86.06 180 ALA A N 1
ATOM 1416 C CA . ALA A 1 180 ? 4.040 -10.216 18.415 1.00 86.06 180 ALA A CA 1
ATOM 1417 C C . ALA A 1 180 ? 3.349 -9.529 17.228 1.00 86.06 180 ALA A C 1
ATOM 1419 O O . ALA A 1 180 ? 2.124 -9.573 17.153 1.00 86.06 180 ALA A O 1
ATOM 1420 N N . ALA A 1 181 ? 4.110 -8.922 16.310 1.00 89.62 181 ALA A N 1
ATOM 1421 C CA . ALA A 1 181 ? 3.560 -8.349 15.080 1.00 89.62 181 ALA A CA 1
ATOM 1422 C C . ALA A 1 181 ? 3.001 -9.450 14.162 1.00 89.62 181 ALA A C 1
ATOM 1424 O O . ALA A 1 181 ? 1.872 -9.344 13.691 1.00 89.62 181 ALA A O 1
ATOM 1425 N N . VAL A 1 182 ? 3.741 -10.552 14.003 1.00 90.81 182 VAL A N 1
ATOM 1426 C CA . VAL A 1 182 ? 3.292 -11.758 13.290 1.00 90.81 182 VAL A CA 1
ATOM 1427 C C . VAL A 1 182 ? 2.004 -12.318 13.898 1.00 90.81 182 VAL A C 1
ATOM 1429 O O . VAL A 1 182 ? 1.025 -12.534 13.188 1.00 90.81 182 VAL A O 1
ATOM 1432 N N . ASN A 1 183 ? 1.963 -12.495 15.220 1.00 91.50 183 ASN A N 1
ATOM 1433 C CA . ASN A 1 183 ? 0.777 -12.996 15.913 1.00 91.50 183 ASN A CA 1
ATOM 1434 C C . ASN A 1 183 ? -0.438 -12.076 15.727 1.00 91.50 183 ASN A C 1
ATOM 1436 O O . ASN A 1 183 ? -1.563 -12.563 15.653 1.00 91.50 183 ASN A O 1
ATOM 1440 N N . GLU A 1 184 ? -0.235 -10.760 15.666 1.00 93.31 184 GLU A N 1
ATOM 1441 C CA . GLU A 1 184 ? -1.319 -9.805 15.425 1.00 93.31 184 GLU A CA 1
ATOM 1442 C C . GLU A 1 184 ? -1.839 -9.868 13.982 1.00 93.31 184 GLU A C 1
ATOM 1444 O O . GLU A 1 184 ? -3.055 -9.835 13.782 1.00 93.31 184 GLU A O 1
ATOM 1449 N N . LEU A 1 185 ? -0.952 -10.032 12.990 1.00 94.06 185 LEU A N 1
ATOM 1450 C CA . LEU A 1 185 ? -1.353 -10.269 11.597 1.00 94.06 185 LEU A CA 1
ATOM 1451 C C . LEU A 1 185 ? -2.205 -11.533 11.476 1.00 94.06 185 LEU A C 1
ATOM 1453 O O . LEU A 1 185 ? -3.286 -11.481 10.895 1.00 94.06 185 LEU A O 1
ATOM 1457 N N . VAL A 1 186 ? -1.760 -12.640 12.081 1.00 94.94 186 VAL A N 1
ATOM 1458 C CA . VAL A 1 186 ? -2.487 -13.922 12.068 1.00 94.94 186 VAL A CA 1
ATOM 1459 C C . VAL A 1 186 ? -3.864 -13.781 12.713 1.00 94.94 186 VAL A C 1
ATOM 1461 O O . VAL A 1 186 ? -4.858 -14.232 12.152 1.00 94.94 186 VAL A O 1
ATOM 1464 N N . LYS A 1 187 ? -3.959 -13.109 13.866 1.00 95.19 187 LYS A N 1
ATOM 1465 C CA . LYS A 1 187 ? -5.249 -12.854 14.535 1.00 95.19 187 LYS A CA 1
ATOM 1466 C C . LYS A 1 187 ? -6.192 -11.982 13.712 1.00 95.19 187 LYS A C 1
ATOM 1468 O O . LYS A 1 187 ? -7.405 -12.100 13.854 1.00 95.19 187 LYS A O 1
ATOM 1473 N N . SER A 1 188 ? -5.633 -11.088 12.903 1.00 94.31 188 SER A N 1
ATOM 1474 C CA . SER A 1 188 ? -6.384 -10.136 12.084 1.00 94.31 188 SER A CA 1
ATOM 1475 C C . SER A 1 188 ? -6.687 -10.661 10.674 1.00 94.31 188 SER A C 1
ATOM 1477 O O . SER A 1 188 ? -7.366 -9.970 9.906 1.00 94.31 188 SER A O 1
ATOM 1479 N N . ALA A 1 189 ? -6.219 -11.866 10.330 1.00 94.62 189 ALA A N 1
ATOM 1480 C CA . ALA A 1 189 ? -6.531 -12.541 9.076 1.00 94.62 189 ALA A CA 1
ATOM 1481 C C . ALA A 1 189 ? -8.040 -12.819 8.962 1.00 94.62 189 ALA A C 1
ATOM 1483 O O . ALA A 1 189 ? -8.717 -13.063 9.960 1.00 94.62 189 ALA A O 1
ATOM 1484 N N . ALA A 1 190 ? -8.579 -12.739 7.744 1.00 91.12 190 ALA A N 1
ATOM 1485 C CA . ALA A 1 190 ? -10.008 -12.845 7.413 1.00 91.12 190 ALA A CA 1
ATOM 1486 C C . ALA A 1 190 ? -10.910 -11.747 8.012 1.00 91.12 190 ALA A C 1
ATOM 1488 O O . ALA A 1 190 ? -12.082 -11.660 7.651 1.00 91.12 190 ALA A O 1
ATOM 1489 N N . GLY A 1 191 ? -10.382 -10.899 8.897 1.00 95.00 191 GLY A N 1
ATOM 1490 C CA . GLY A 1 191 ? -11.020 -9.672 9.356 1.00 95.00 191 GLY A CA 1
ATOM 1491 C C . GLY A 1 191 ? -10.443 -8.467 8.626 1.00 95.00 191 GLY A C 1
ATOM 1492 O O . GLY A 1 191 ? -10.998 -7.983 7.649 1.00 95.00 191 GLY A O 1
ATOM 1493 N N . GLN A 1 192 ? -9.303 -7.967 9.094 1.00 96.69 192 GLN A N 1
ATOM 1494 C CA . GLN A 1 192 ? -8.661 -6.816 8.463 1.00 96.69 192 GLN A CA 1
ATOM 1495 C C . GLN A 1 192 ? -7.944 -7.190 7.165 1.00 96.69 192 GLN A C 1
ATOM 1497 O O . GLN A 1 192 ? -8.008 -6.434 6.197 1.00 96.69 192 GLN A O 1
ATOM 1502 N N . PHE A 1 193 ? -7.269 -8.338 7.152 1.00 98.38 193 PHE A N 1
ATOM 1503 C CA . PHE A 1 193 ? -6.350 -8.721 6.083 1.00 98.38 193 PHE A CA 1
ATOM 1504 C C . PHE A 1 193 ? -6.844 -9.952 5.322 1.00 98.38 193 PHE A C 1
ATOM 1506 O O . PHE A 1 193 ? -7.453 -10.848 5.911 1.00 98.38 193 PHE A O 1
ATOM 1513 N N . ASP A 1 194 ? -6.534 -10.013 4.024 1.00 98.38 194 ASP A N 1
ATOM 1514 C CA . ASP A 1 194 ? -6.725 -11.222 3.215 1.00 98.38 194 ASP A CA 1
ATOM 1515 C C . ASP A 1 194 ? -5.842 -12.352 3.785 1.00 98.38 194 ASP A C 1
ATOM 1517 O O . ASP A 1 194 ? -4.617 -12.188 3.837 1.00 98.38 194 ASP A O 1
ATOM 1521 N N . PRO A 1 195 ? -6.423 -13.495 4.202 1.00 97.75 195 PRO A N 1
ATOM 1522 C CA . PRO A 1 195 ? -5.668 -14.622 4.751 1.00 97.75 195 PRO A CA 1
ATOM 1523 C C . PRO A 1 195 ? -4.529 -15.099 3.851 1.00 97.75 195 PRO A C 1
ATOM 1525 O O . PRO A 1 195 ? -3.437 -15.361 4.343 1.00 97.75 195 PRO A O 1
ATOM 1528 N N . ARG A 1 196 ? -4.739 -15.132 2.528 1.00 98.12 196 ARG A N 1
ATOM 1529 C CA . ARG A 1 196 ? -3.727 -15.614 1.572 1.00 98.12 196 ARG A CA 1
ATOM 1530 C C . ARG A 1 196 ? -2.495 -14.718 1.550 1.00 98.12 196 ARG A C 1
ATOM 1532 O O . ARG A 1 196 ? -1.382 -15.187 1.343 1.00 98.12 196 ARG A O 1
ATOM 1539 N N . ILE A 1 197 ? -2.700 -13.419 1.752 1.00 98.38 197 ILE A N 1
ATOM 1540 C CA . ILE A 1 197 ? -1.627 -12.423 1.775 1.00 98.38 197 ILE A CA 1
ATOM 1541 C C . ILE A 1 197 ? -0.853 -12.5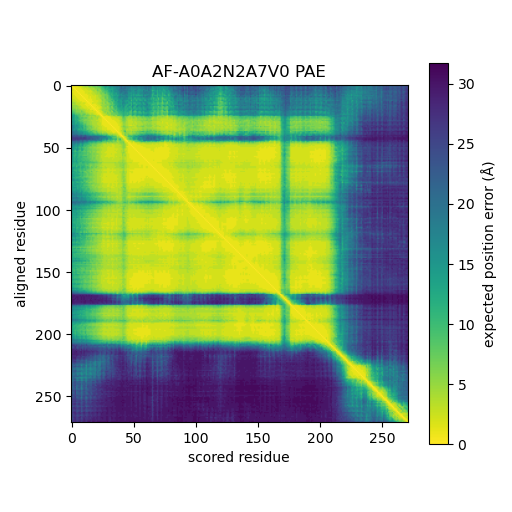12 3.088 1.00 98.38 197 ILE A C 1
ATOM 1543 O O . ILE A 1 197 ? 0.371 -12.400 3.079 1.00 98.38 197 ILE A O 1
ATOM 1547 N N . VAL A 1 198 ? -1.545 -12.766 4.205 1.00 97.94 198 VAL A N 1
ATOM 1548 C CA . VAL A 1 198 ? -0.890 -13.047 5.489 1.00 97.94 198 VAL A CA 1
ATOM 1549 C C . VAL A 1 198 ? -0.033 -14.310 5.374 1.00 97.94 198 VAL A C 1
ATOM 1551 O O . VAL A 1 198 ? 1.143 -14.263 5.720 1.00 97.94 198 VAL A O 1
ATOM 1554 N N . ASP A 1 199 ? -0.558 -15.400 4.813 1.00 97.56 199 ASP A N 1
ATOM 1555 C CA . ASP A 1 199 ? 0.192 -16.652 4.629 1.00 97.56 199 ASP A CA 1
ATOM 1556 C C . ASP A 1 199 ? 1.436 -16.464 3.740 1.00 97.56 199 ASP A C 1
ATOM 1558 O O . ASP A 1 199 ? 2.533 -16.930 4.076 1.00 97.56 199 ASP A O 1
ATOM 1562 N N . ALA A 1 200 ? 1.298 -15.724 2.634 1.00 97.50 200 ALA A N 1
ATOM 1563 C CA . ALA A 1 200 ? 2.415 -15.369 1.760 1.00 97.50 200 ALA A CA 1
ATOM 1564 C C . ALA A 1 200 ? 3.462 -14.502 2.481 1.00 97.50 200 ALA A C 1
ATOM 1566 O O . ALA A 1 200 ? 4.663 -14.738 2.349 1.00 97.50 200 ALA A O 1
ATOM 1567 N N . PHE A 1 201 ? 3.028 -13.536 3.297 1.00 96.44 201 PHE A N 1
ATOM 1568 C CA . PHE A 1 201 ? 3.932 -12.722 4.107 1.00 96.44 201 PHE A CA 1
ATOM 1569 C C . PHE A 1 201 ? 4.734 -13.572 5.099 1.00 96.44 201 PHE A C 1
ATOM 1571 O O . PHE A 1 201 ? 5.951 -13.419 5.186 1.00 96.44 201 PHE A O 1
ATOM 1578 N N . LEU A 1 202 ? 4.081 -14.490 5.817 1.00 94.44 202 LEU A N 1
ATOM 1579 C CA . LEU A 1 202 ? 4.749 -15.369 6.783 1.00 94.44 202 LEU A CA 1
ATOM 1580 C C . LEU A 1 202 ? 5.766 -16.290 6.108 1.00 94.44 202 LEU A C 1
ATOM 1582 O O . LEU A 1 202 ? 6.878 -16.453 6.613 1.00 94.44 202 LEU A O 1
ATOM 1586 N N . THR A 1 203 ? 5.408 -16.843 4.948 1.00 94.00 203 THR A N 1
ATOM 1587 C CA . THR A 1 203 ? 6.300 -17.700 4.158 1.00 94.00 203 THR A CA 1
ATOM 1588 C C . THR A 1 203 ? 7.519 -16.920 3.663 1.00 94.00 203 THR A C 1
ATOM 1590 O O . THR A 1 203 ? 8.654 -17.364 3.846 1.00 94.00 203 THR A O 1
ATOM 1593 N N . GLY A 1 204 ? 7.307 -15.725 3.102 1.00 91.00 204 GLY A N 1
ATOM 1594 C CA . GLY A 1 204 ? 8.389 -14.849 2.649 1.00 91.00 204 GLY A CA 1
ATOM 1595 C C . GLY A 1 204 ? 9.314 -14.415 3.790 1.00 91.00 204 GLY A C 1
ATOM 1596 O O . GLY A 1 204 ? 10.536 -14.498 3.663 1.00 91.00 204 GLY A O 1
ATOM 1597 N N . LEU A 1 205 ? 8.744 -14.033 4.939 1.00 87.94 205 LEU A N 1
ATOM 1598 C CA . LEU A 1 205 ? 9.512 -13.622 6.115 1.00 87.94 205 LEU A CA 1
ATOM 1599 C C . LEU A 1 205 ? 10.373 -14.773 6.649 1.00 87.94 205 LEU A C 1
ATOM 1601 O O . LEU A 1 205 ? 11.528 -14.568 7.021 1.00 87.94 205 LEU A O 1
ATOM 1605 N N . GLN A 1 206 ? 9.836 -15.995 6.657 1.00 84.38 206 GLN A N 1
ATOM 1606 C CA . GLN A 1 206 ? 10.595 -17.180 7.036 1.00 84.38 206 GLN A CA 1
ATOM 1607 C C . GLN A 1 206 ? 11.777 -17.410 6.083 1.00 84.38 206 GLN A C 1
ATOM 1609 O O . GLN A 1 206 ? 12.889 -17.622 6.564 1.00 84.38 206 GLN A O 1
ATOM 1614 N N . LYS A 1 207 ? 11.571 -17.323 4.760 1.00 82.31 207 LYS A N 1
ATOM 1615 C CA . LYS A 1 207 ? 12.640 -17.475 3.754 1.00 82.31 207 LYS A CA 1
ATOM 1616 C C . LYS A 1 207 ? 13.751 -16.438 3.932 1.00 82.31 207 LYS A C 1
ATOM 1618 O O . LYS A 1 207 ? 14.915 -16.823 3.979 1.00 82.31 207 LYS A O 1
ATOM 1623 N N . GLN A 1 208 ? 13.411 -15.167 4.156 1.00 73.12 208 GLN A N 1
ATOM 1624 C CA . GLN A 1 208 ? 14.409 -14.120 4.417 1.00 73.12 208 GLN A CA 1
ATOM 1625 C C . GLN A 1 208 ? 15.247 -14.391 5.673 1.00 73.12 208 GLN A C 1
ATOM 1627 O O . GLN A 1 208 ? 16.453 -14.177 5.657 1.00 73.12 208 GLN A O 1
ATOM 1632 N N . LEU A 1 209 ? 14.652 -14.916 6.749 1.00 59.62 209 LEU A N 1
ATOM 1633 C CA . LEU A 1 209 ? 15.399 -15.288 7.961 1.00 59.62 209 LEU A CA 1
ATOM 1634 C C . LEU A 1 209 ? 16.366 -16.467 7.737 1.00 59.62 209 LEU A C 1
ATOM 1636 O O . LEU A 1 209 ? 17.331 -16.623 8.492 1.00 59.62 209 LEU A O 1
ATOM 1640 N N . PHE A 1 210 ? 16.106 -17.307 6.731 1.00 48.84 210 PHE A N 1
ATOM 1641 C CA . PHE A 1 210 ? 17.028 -18.354 6.291 1.00 48.84 210 PHE A CA 1
ATOM 1642 C C . PHE A 1 210 ? 18.104 -17.808 5.341 1.00 48.84 210 PHE A C 1
ATOM 1644 O O . PHE A 1 210 ? 19.265 -18.175 5.496 1.00 48.84 210 PHE A O 1
ATOM 1651 N N . GLU A 1 211 ? 17.757 -16.901 4.426 1.00 49.25 211 GLU A N 1
ATOM 1652 C CA . GLU A 1 211 ? 18.689 -16.272 3.478 1.00 49.25 211 GLU A CA 1
ATOM 1653 C C . GLU A 1 211 ? 19.651 -15.278 4.157 1.00 49.25 211 GLU A C 1
ATOM 1655 O O . GLU A 1 211 ? 20.842 -15.307 3.867 1.00 49.25 211 GLU A O 1
ATOM 1660 N N . GLU A 1 212 ? 19.214 -14.491 5.150 1.00 40.22 212 GLU A N 1
ATOM 1661 C CA . GLU A 1 212 ? 20.099 -13.620 5.956 1.00 40.22 212 GLU A CA 1
ATOM 1662 C C . GLU A 1 212 ? 21.153 -14.414 6.752 1.00 40.22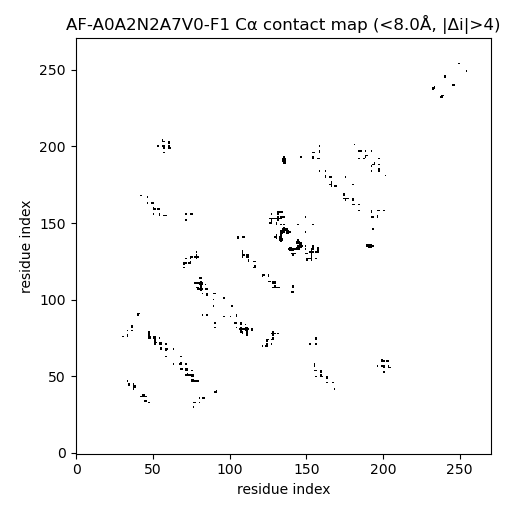 212 GLU A C 1
ATOM 1664 O O . GLU A 1 212 ? 22.204 -13.878 7.104 1.00 40.22 212 GLU A O 1
ATOM 1669 N N . LYS A 1 213 ? 20.899 -15.701 7.034 1.00 36.25 213 LYS A N 1
ATOM 1670 C CA . LYS A 1 213 ? 21.889 -16.611 7.636 1.00 36.25 213 LYS A CA 1
ATOM 1671 C C . LYS A 1 213 ? 22.854 -17.220 6.619 1.00 36.25 213 LYS A C 1
ATOM 1673 O O . LYS A 1 213 ? 23.847 -17.810 7.042 1.00 36.25 213 LYS A O 1
ATOM 1678 N N . VAL A 1 214 ? 22.560 -17.113 5.326 1.00 38.66 214 VAL A N 1
ATOM 1679 C CA . VAL A 1 214 ? 23.307 -17.775 4.252 1.00 38.66 214 VAL A CA 1
ATOM 1680 C C . VAL A 1 214 ? 24.070 -16.774 3.384 1.00 38.66 214 VAL A C 1
ATOM 1682 O O . VAL A 1 214 ? 25.178 -17.105 2.989 1.00 38.66 214 VAL A O 1
ATOM 1685 N N . ASP A 1 215 ? 23.602 -15.536 3.194 1.00 32.06 215 ASP A N 1
ATOM 1686 C CA . ASP A 1 215 ? 24.305 -14.546 2.371 1.00 32.06 215 ASP A CA 1
ATOM 1687 C C . ASP A 1 215 ? 24.127 -13.106 2.878 1.00 32.06 215 ASP A C 1
ATOM 1689 O O . ASP A 1 215 ? 23.140 -12.417 2.618 1.00 32.06 215 ASP A O 1
ATOM 1693 N N . SER A 1 216 ? 25.157 -12.590 3.551 1.00 28.52 216 SER A N 1
ATOM 1694 C CA . SER A 1 216 ? 25.328 -11.161 3.819 1.00 28.52 216 SER A CA 1
ATOM 1695 C C . SER A 1 216 ? 25.811 -10.434 2.560 1.00 28.52 216 SER A C 1
ATOM 1697 O O . SER A 1 216 ? 26.935 -9.933 2.531 1.00 28.52 216 SER A O 1
ATOM 1699 N N . VAL A 1 217 ? 25.023 -10.420 1.484 1.00 29.31 217 VAL A N 1
ATOM 1700 C CA . VAL A 1 217 ? 25.432 -9.768 0.234 1.00 29.31 217 VAL A CA 1
ATOM 1701 C C . VAL A 1 217 ? 24.218 -9.211 -0.519 1.00 29.31 217 VAL A C 1
ATOM 1703 O O . VAL A 1 217 ? 23.710 -9.813 -1.459 1.00 29.31 217 VAL A O 1
ATOM 1706 N N . TRP A 1 218 ? 23.779 -7.999 -0.166 1.00 28.81 218 TRP A N 1
ATOM 1707 C CA . TRP A 1 218 ? 22.997 -7.180 -1.098 1.00 28.81 218 TRP A CA 1
ATOM 1708 C C . TRP A 1 218 ? 23.925 -6.705 -2.217 1.00 28.81 218 TRP A C 1
ATOM 1710 O O . TRP A 1 218 ? 24.544 -5.646 -2.127 1.00 28.81 218 TRP A O 1
ATOM 1720 N N . LYS A 1 219 ? 24.040 -7.512 -3.270 1.00 31.70 219 LYS A N 1
ATOM 1721 C CA . LYS A 1 219 ? 24.624 -7.103 -4.545 1.00 31.70 219 LYS A CA 1
ATOM 1722 C C . LYS A 1 219 ? 23.498 -6.906 -5.542 1.00 31.70 219 LYS A C 1
ATOM 1724 O O . LYS A 1 219 ? 22.907 -7.863 -6.032 1.00 31.70 219 LYS A O 1
ATOM 1729 N N . PHE A 1 220 ? 23.223 -5.649 -5.863 1.00 30.98 220 PHE A N 1
ATOM 1730 C CA . PHE A 1 220 ? 22.732 -5.344 -7.197 1.00 30.98 220 PHE A CA 1
ATOM 1731 C C . PHE A 1 220 ? 23.915 -5.525 -8.137 1.00 30.98 220 PHE A C 1
ATOM 1733 O O . PHE A 1 220 ? 24.725 -4.619 -8.285 1.00 30.98 220 PHE A O 1
ATOM 1740 N N . ASP A 1 221 ? 24.031 -6.715 -8.714 1.00 35.88 221 ASP A N 1
ATOM 1741 C CA . ASP A 1 221 ? 25.048 -7.012 -9.708 1.00 35.88 221 ASP A CA 1
ATOM 1742 C C . ASP A 1 221 ? 24.376 -7.375 -11.041 1.00 35.88 221 ASP A C 1
ATOM 1744 O O . ASP A 1 221 ? 23.806 -8.448 -11.216 1.00 35.88 221 ASP A O 1
ATOM 1748 N N . ASN A 1 222 ? 24.548 -6.438 -11.980 1.00 37.88 222 ASN A N 1
ATOM 1749 C CA . ASN A 1 222 ? 25.090 -6.686 -13.316 1.00 37.88 222 ASN A CA 1
ATOM 1750 C C . ASN A 1 222 ? 24.160 -6.887 -14.520 1.00 37.88 222 ASN A C 1
ATOM 1752 O O . ASN A 1 222 ? 24.172 -7.925 -15.172 1.00 37.88 222 ASN A O 1
ATOM 1756 N N . LEU A 1 223 ? 23.566 -5.778 -14.971 1.00 35.25 223 LEU A N 1
ATOM 1757 C CA . LEU A 1 223 ? 23.538 -5.474 -16.414 1.00 35.25 223 LEU A CA 1
ATOM 1758 C C . LEU A 1 223 ? 24.908 -4.973 -16.922 1.00 35.25 223 LEU A C 1
ATOM 1760 O O . LEU A 1 223 ? 25.225 -5.134 -18.097 1.00 35.25 223 LEU A O 1
ATOM 1764 N N . SER A 1 224 ? 25.757 -4.440 -16.035 1.00 44.88 224 SER A N 1
ATOM 1765 C CA . SER A 1 224 ? 27.115 -3.987 -16.360 1.00 44.88 224 SER A CA 1
ATOM 1766 C C . SER A 1 224 ? 28.073 -5.107 -16.764 1.00 44.88 224 SER A C 1
ATOM 1768 O O . SER A 1 224 ? 28.895 -4.862 -17.639 1.00 44.88 224 SER A O 1
ATOM 1770 N N . ASN A 1 225 ? 27.979 -6.322 -16.202 1.00 41.22 225 ASN A N 1
ATOM 1771 C CA . ASN A 1 225 ? 28.924 -7.391 -16.572 1.00 41.22 225 ASN A CA 1
ATOM 1772 C C . ASN A 1 225 ? 28.631 -7.985 -17.941 1.00 41.22 225 ASN A C 1
ATOM 1774 O O . ASN A 1 225 ? 29.550 -8.087 -18.735 1.00 41.22 225 ASN A O 1
ATOM 1778 N N . VAL A 1 226 ? 27.364 -8.272 -18.266 1.00 46.78 226 VAL A N 1
ATOM 1779 C CA . VAL A 1 226 ? 27.007 -8.781 -19.603 1.00 46.78 226 VAL A CA 1
ATOM 1780 C C . VAL A 1 226 ? 27.477 -7.804 -20.683 1.00 46.78 226 VAL A C 1
ATOM 1782 O O . VAL A 1 226 ? 28.024 -8.205 -21.703 1.00 46.78 226 VAL A O 1
ATOM 1785 N N . PHE A 1 227 ? 27.326 -6.503 -20.429 1.00 47.62 227 PHE A N 1
ATOM 1786 C CA . PHE A 1 227 ? 27.768 -5.470 -21.356 1.00 47.62 227 PHE A CA 1
ATOM 1787 C C . PHE A 1 227 ? 29.295 -5.362 -21.436 1.00 47.62 227 PHE A C 1
ATOM 1789 O O . PHE A 1 227 ? 29.833 -5.176 -22.523 1.00 47.62 227 PHE A O 1
ATOM 1796 N N . ARG A 1 228 ? 29.999 -5.496 -20.306 1.00 46.41 228 ARG A N 1
ATOM 1797 C CA . ARG A 1 228 ? 31.465 -5.450 -20.245 1.00 46.41 228 ARG A CA 1
ATOM 1798 C C . ARG A 1 228 ? 32.100 -6.661 -20.919 1.00 46.41 228 ARG A C 1
ATOM 1800 O O . ARG A 1 228 ? 33.039 -6.479 -21.677 1.00 46.41 228 ARG A O 1
ATOM 1807 N N . ASP A 1 229 ? 31.538 -7.847 -20.722 1.00 50.53 229 ASP A N 1
ATOM 1808 C CA . ASP A 1 229 ? 32.045 -9.097 -21.289 1.00 50.53 229 ASP A CA 1
ATOM 1809 C C . ASP A 1 229 ? 31.841 -9.136 -22.812 1.00 50.53 229 ASP A C 1
ATOM 1811 O O . ASP A 1 229 ? 32.738 -9.531 -23.556 1.00 50.53 229 ASP A O 1
ATOM 1815 N N . VAL A 1 230 ? 30.700 -8.632 -23.303 1.00 49.59 230 VAL A N 1
ATOM 1816 C CA . VAL A 1 230 ? 30.454 -8.459 -24.746 1.00 49.59 230 VAL A CA 1
ATOM 1817 C C . VAL A 1 230 ? 31.387 -7.400 -25.338 1.00 49.59 230 VAL A C 1
ATOM 1819 O O . VAL A 1 230 ? 31.955 -7.607 -26.411 1.00 49.59 230 VAL A O 1
ATOM 1822 N N . LEU A 1 231 ? 31.584 -6.276 -24.645 1.00 45.44 231 LEU A N 1
ATOM 1823 C CA . LEU A 1 231 ? 32.459 -5.202 -25.110 1.00 45.44 231 LEU A CA 1
ATOM 1824 C C . LEU A 1 231 ? 33.932 -5.642 -25.133 1.00 45.44 231 LEU A C 1
ATOM 1826 O O . LEU A 1 231 ? 34.620 -5.386 -26.118 1.00 45.44 231 LEU A O 1
ATOM 1830 N N . ASP A 1 232 ? 34.398 -6.357 -24.109 1.00 47.19 232 ASP A N 1
ATOM 1831 C CA . ASP A 1 232 ? 35.756 -6.902 -24.035 1.00 47.19 232 ASP A CA 1
ATOM 1832 C C . ASP A 1 232 ? 35.979 -7.991 -25.098 1.00 47.19 232 ASP A C 1
ATOM 1834 O O . ASP A 1 232 ? 37.055 -8.052 -25.696 1.00 47.19 232 ASP A O 1
ATOM 1838 N N . ALA A 1 233 ? 34.968 -8.807 -25.413 1.00 49.66 233 ALA A N 1
ATOM 1839 C CA . ALA A 1 233 ? 35.053 -9.799 -26.486 1.00 49.66 233 ALA A CA 1
ATOM 1840 C C . ALA A 1 233 ? 35.144 -9.156 -27.884 1.00 49.66 233 ALA A C 1
ATOM 1842 O O . ALA A 1 233 ? 35.898 -9.631 -28.737 1.00 49.66 233 ALA A O 1
ATOM 1843 N N . VAL A 1 234 ? 34.430 -8.050 -28.116 1.00 43.81 234 VAL A N 1
ATOM 1844 C CA . VAL A 1 234 ? 34.487 -7.292 -29.378 1.00 43.81 234 VAL A CA 1
ATOM 1845 C C . VAL A 1 234 ? 35.794 -6.498 -29.496 1.00 43.81 234 VAL A C 1
ATOM 1847 O O . VAL A 1 234 ? 36.432 -6.525 -30.547 1.00 43.81 234 VAL A O 1
ATOM 1850 N N . ILE A 1 235 ? 36.233 -5.826 -28.424 1.00 44.44 235 ILE A N 1
ATOM 1851 C CA . ILE A 1 235 ? 37.460 -5.008 -28.409 1.00 44.44 235 ILE A CA 1
ATOM 1852 C C . ILE A 1 235 ? 38.711 -5.870 -28.588 1.00 44.44 235 ILE A C 1
ATOM 1854 O O . ILE A 1 235 ? 39.616 -5.485 -29.328 1.00 44.44 235 ILE A O 1
ATOM 1858 N N . ASN A 1 236 ? 38.763 -7.043 -27.951 1.00 46.28 236 ASN A N 1
ATOM 1859 C CA . ASN A 1 236 ? 39.913 -7.939 -28.067 1.00 46.28 236 ASN A CA 1
ATOM 1860 C C . ASN A 1 236 ? 39.893 -8.779 -29.357 1.00 46.28 236 ASN A C 1
ATOM 1862 O O . ASN A 1 236 ? 40.831 -9.529 -29.608 1.00 46.28 236 ASN A O 1
ATOM 1866 N N . GLY A 1 237 ? 38.861 -8.643 -30.200 1.00 43.53 237 GLY A N 1
ATOM 1867 C CA . GLY A 1 237 ? 38.738 -9.365 -31.472 1.00 43.53 237 GLY A CA 1
ATOM 1868 C C . GLY A 1 237 ? 38.341 -10.837 -31.323 1.00 43.53 237 GLY A C 1
ATOM 1869 O O . GLY A 1 237 ? 38.515 -11.614 -32.257 1.00 43.53 237 GLY A O 1
ATOM 1870 N N . HIS A 1 238 ? 37.821 -11.225 -30.156 1.00 42.78 238 HIS A N 1
ATOM 1871 C CA . HIS A 1 238 ? 37.395 -12.592 -29.842 1.00 42.78 238 HIS A CA 1
ATOM 1872 C C . HIS A 1 238 ? 35.971 -12.887 -30.348 1.00 42.78 238 HIS A C 1
ATOM 1874 O O . HIS A 1 238 ? 35.557 -14.043 -30.377 1.00 42.78 238 HIS A O 1
ATOM 1880 N N . LEU A 1 239 ? 35.227 -11.855 -30.762 1.00 42.62 239 LEU A N 1
ATOM 1881 C CA . LEU A 1 239 ? 33.886 -11.964 -31.326 1.00 42.62 239 LEU A CA 1
ATOM 1882 C C . LEU A 1 239 ? 33.812 -11.202 -32.657 1.00 42.62 239 LEU A C 1
ATOM 1884 O O . LEU A 1 239 ? 33.893 -9.974 -32.687 1.00 42.62 239 LEU A O 1
ATOM 1888 N N . VAL A 1 240 ? 33.639 -11.928 -33.764 1.00 45.81 240 VAL A N 1
ATOM 1889 C CA . VAL A 1 240 ? 33.349 -11.349 -35.084 1.00 45.81 240 VAL A CA 1
ATOM 1890 C C . VAL A 1 240 ? 31.877 -11.602 -35.381 1.00 45.81 240 VAL A C 1
ATOM 1892 O O . VAL A 1 240 ? 31.508 -12.693 -35.802 1.00 45.81 240 VAL A O 1
ATOM 1895 N N . ILE A 1 241 ? 31.028 -10.606 -35.125 1.00 46.56 241 ILE A N 1
ATOM 1896 C CA . ILE A 1 241 ? 29.597 -10.689 -35.441 1.00 46.56 241 ILE A CA 1
ATOM 1897 C C . ILE A 1 241 ? 29.446 -10.455 -36.942 1.00 46.56 241 ILE A C 1
ATOM 1899 O O . ILE A 1 241 ? 29.709 -9.352 -37.429 1.00 46.56 241 ILE A O 1
ATOM 1903 N N . SER A 1 242 ? 29.078 -11.508 -37.669 1.00 41.41 242 SER A N 1
ATOM 1904 C CA . SER A 1 242 ? 28.983 -11.470 -39.128 1.00 41.41 242 SER A CA 1
ATOM 1905 C C . SER A 1 242 ? 27.554 -11.262 -39.638 1.00 41.41 242 SER A C 1
ATOM 1907 O O . SER A 1 242 ? 27.402 -10.684 -40.715 1.00 41.41 242 SER A O 1
ATOM 1909 N N . ASP A 1 243 ? 26.529 -11.634 -38.854 1.00 38.44 243 ASP A N 1
ATOM 1910 C CA . ASP A 1 243 ? 25.107 -11.371 -39.139 1.00 38.44 243 ASP A CA 1
ATOM 1911 C C . ASP A 1 243 ? 24.216 -11.409 -37.863 1.00 38.44 243 ASP A C 1
ATOM 1913 O O . ASP A 1 243 ? 24.595 -11.943 -36.820 1.00 38.44 243 ASP A O 1
ATOM 1917 N N . GLU A 1 244 ? 23.001 -10.856 -37.949 1.00 37.12 244 GLU A N 1
ATOM 1918 C CA . GLU A 1 244 ? 21.956 -10.756 -36.910 1.00 37.12 244 GLU A CA 1
ATOM 1919 C C . GLU A 1 244 ? 21.483 -12.133 -36.381 1.00 37.12 244 GLU A C 1
ATOM 1921 O O . GLU A 1 244 ? 20.990 -12.261 -35.252 1.00 37.12 244 GLU A O 1
ATOM 1926 N N . SER A 1 245 ? 21.680 -13.199 -37.167 1.00 41.16 245 SER A N 1
ATOM 1927 C CA . SER A 1 245 ? 21.384 -14.584 -36.777 1.00 41.16 245 SER A CA 1
ATOM 1928 C C . SER A 1 245 ? 22.287 -15.118 -35.661 1.00 41.16 245 SER A C 1
ATOM 1930 O O . SER A 1 245 ? 21.848 -15.978 -34.896 1.00 41.16 245 SER A O 1
ATOM 1932 N N . ASP A 1 246 ? 23.506 -14.586 -35.519 1.00 43.31 246 ASP A N 1
ATOM 1933 C CA . ASP A 1 246 ? 24.488 -15.047 -34.525 1.00 43.31 246 ASP A CA 1
ATOM 1934 C C . ASP A 1 246 ? 24.073 -14.635 -33.099 1.00 43.31 246 ASP A C 1
ATOM 1936 O O . ASP A 1 246 ? 24.228 -15.389 -32.138 1.00 43.31 246 ASP A O 1
ATOM 1940 N N . ILE A 1 247 ? 23.442 -13.463 -32.969 1.00 41.84 247 ILE A N 1
ATOM 1941 C CA . ILE A 1 247 ? 22.912 -12.931 -31.703 1.00 41.84 247 ILE A CA 1
ATOM 1942 C C . ILE A 1 247 ? 21.633 -13.676 -31.298 1.00 41.84 247 ILE A C 1
ATOM 1944 O O . ILE A 1 247 ? 21.417 -13.983 -30.125 1.00 41.84 247 ILE A O 1
ATOM 1948 N N . THR A 1 248 ? 20.796 -14.019 -32.279 1.00 39.53 248 THR A N 1
ATOM 1949 C CA . THR A 1 248 ? 19.524 -14.716 -32.045 1.00 39.53 248 THR A CA 1
ATOM 1950 C C . THR A 1 248 ? 19.749 -16.181 -31.632 1.00 39.53 248 THR A C 1
ATOM 1952 O O . THR A 1 248 ? 19.006 -16.706 -30.800 1.00 39.53 248 THR A O 1
ATOM 1955 N N . GLY A 1 249 ? 20.813 -16.822 -32.135 1.00 43.47 249 GLY A N 1
ATOM 1956 C CA . GLY A 1 249 ? 21.226 -18.175 -31.741 1.00 43.47 249 GLY A CA 1
ATOM 1957 C C . GLY A 1 249 ? 21.740 -18.275 -30.298 1.00 43.47 249 GLY A C 1
ATOM 1958 O O . GLY A 1 249 ? 21.383 -19.216 -29.591 1.00 43.47 249 GLY A O 1
ATOM 1959 N N . LEU A 1 250 ? 22.493 -17.271 -29.829 1.00 43.72 250 LEU A N 1
ATOM 1960 C CA . LEU A 1 250 ? 23.027 -17.210 -28.458 1.00 43.72 250 LEU A CA 1
ATOM 1961 C C . LEU A 1 250 ? 21.931 -17.042 -27.391 1.00 43.72 250 LEU A C 1
ATOM 1963 O O . LEU A 1 250 ? 22.061 -17.544 -26.278 1.00 43.72 250 LEU A O 1
ATOM 1967 N N . ILE A 1 251 ? 20.831 -16.368 -27.734 1.00 42.78 251 ILE A N 1
ATOM 1968 C CA . ILE A 1 251 ? 19.707 -16.111 -26.819 1.00 42.78 251 ILE A CA 1
ATOM 1969 C C . ILE A 1 251 ? 18.747 -17.315 -26.738 1.00 42.78 251 ILE A C 1
ATOM 1971 O O . ILE A 1 251 ? 18.133 -17.539 -25.695 1.00 42.78 251 ILE A O 1
ATOM 1975 N N . GLN A 1 252 ? 18.614 -18.115 -27.805 1.00 41.00 252 GLN A N 1
ATOM 1976 C CA . GLN A 1 252 ? 17.635 -19.213 -27.869 1.00 41.00 252 GLN A CA 1
ATOM 1977 C C . GLN A 1 252 ? 18.084 -20.537 -27.229 1.00 41.00 252 GLN A C 1
ATOM 1979 O O . GLN A 1 252 ? 17.224 -21.363 -26.928 1.00 41.00 252 GLN A O 1
ATOM 1984 N N . GLN A 1 253 ? 19.382 -20.765 -27.003 1.00 39.34 253 GLN A N 1
ATOM 1985 C CA . GLN A 1 253 ? 19.872 -22.064 -26.510 1.00 39.34 253 GLN A CA 1
ATOM 1986 C C . GLN A 1 253 ? 19.993 -22.184 -24.986 1.00 39.34 253 GLN A C 1
ATOM 1988 O O . GLN A 1 253 ? 20.151 -23.295 -24.490 1.00 39.34 253 GLN A O 1
ATOM 1993 N N . GLY A 1 254 ? 19.874 -21.095 -24.218 1.00 41.75 254 GLY A N 1
ATOM 1994 C CA . GLY A 1 254 ? 19.921 -21.160 -22.749 1.00 41.75 254 GLY A CA 1
ATOM 1995 C C . GLY A 1 254 ? 21.224 -21.734 -22.167 1.00 41.75 254 GLY A C 1
ATOM 1996 O O . GLY A 1 254 ? 21.256 -22.085 -20.988 1.00 41.75 254 GLY A O 1
ATOM 1997 N N . GLU A 1 255 ? 22.287 -21.840 -22.967 1.00 40.72 255 GLU A N 1
ATOM 1998 C CA . GLU A 1 255 ? 23.598 -22.304 -22.520 1.00 40.72 255 GLU A CA 1
ATOM 1999 C C . GLU A 1 255 ? 24.394 -21.147 -21.900 1.00 40.72 255 GLU A C 1
ATOM 2001 O O . GLU A 1 255 ? 24.340 -20.002 -22.356 1.00 40.72 255 GLU A O 1
ATOM 2006 N N . LYS A 1 256 ? 25.139 -21.440 -20.830 1.00 44.47 256 LYS A N 1
ATOM 2007 C CA . LYS A 1 256 ? 26.044 -20.470 -20.207 1.00 44.47 256 LYS A CA 1
ATOM 2008 C C . LYS A 1 256 ? 27.223 -20.207 -21.147 1.00 44.47 256 LYS A C 1
ATOM 2010 O O . LYS A 1 256 ? 27.912 -21.141 -21.550 1.00 44.47 256 LYS A O 1
ATOM 2015 N N . LEU A 1 257 ? 27.477 -18.931 -21.441 1.00 42.12 257 LEU A N 1
ATOM 2016 C CA . LEU A 1 257 ? 28.569 -18.455 -22.309 1.00 42.12 257 LEU A CA 1
ATOM 2017 C C . LEU A 1 257 ? 29.958 -18.983 -21.892 1.00 42.12 257 LEU A C 1
ATOM 2019 O O . LEU A 1 257 ? 30.834 -19.163 -22.738 1.00 42.12 257 LEU A O 1
ATOM 2023 N N . ASP A 1 258 ? 30.125 -19.308 -20.613 1.00 40.94 258 ASP A N 1
ATOM 2024 C CA . ASP A 1 258 ? 31.332 -19.882 -20.015 1.00 40.94 258 ASP A CA 1
ATOM 2025 C C . ASP A 1 258 ? 31.729 -21.238 -20.644 1.00 40.94 258 ASP A C 1
ATOM 2027 O O . ASP A 1 258 ? 32.916 -21.547 -20.753 1.00 40.94 258 ASP A O 1
ATOM 2031 N N . GLU A 1 259 ? 30.759 -22.047 -21.097 1.00 38.03 259 GLU A N 1
ATOM 2032 C CA . GLU A 1 259 ? 31.004 -23.368 -21.707 1.00 38.03 259 GLU A CA 1
ATOM 2033 C C . GLU A 1 259 ? 31.357 -23.280 -23.204 1.00 38.03 259 GLU A C 1
ATOM 2035 O O . GLU A 1 259 ? 32.050 -24.151 -23.741 1.00 38.03 259 GLU A O 1
ATOM 2040 N N . ILE A 1 260 ? 30.942 -22.200 -23.874 1.00 40.34 260 ILE A N 1
ATOM 2041 C CA . ILE A 1 260 ? 31.194 -21.942 -25.302 1.00 40.34 260 ILE A CA 1
ATOM 2042 C C . ILE A 1 260 ? 32.641 -21.470 -25.517 1.00 40.34 260 ILE A C 1
ATOM 2044 O O . ILE A 1 260 ? 33.305 -21.882 -26.474 1.00 40.34 260 ILE A O 1
ATOM 2048 N N . ALA A 1 261 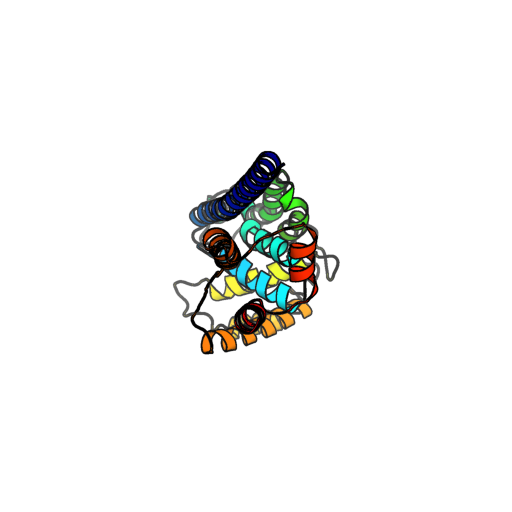? 33.167 -20.663 -24.589 1.00 37.88 261 ALA A N 1
ATOM 2049 C CA . ALA A 1 261 ? 34.532 -20.143 -24.642 1.00 37.88 261 ALA A CA 1
ATOM 2050 C C . ALA A 1 261 ? 35.599 -21.255 -24.643 1.00 37.88 261 ALA A C 1
ATOM 2052 O O . ALA A 1 261 ? 36.617 -21.133 -25.324 1.00 37.88 261 ALA A O 1
ATOM 2053 N N . VAL A 1 262 ? 35.348 -22.367 -23.943 1.00 35.59 262 VAL A N 1
ATOM 2054 C CA . VAL A 1 262 ? 36.301 -23.483 -23.817 1.00 35.59 262 VAL A CA 1
ATOM 2055 C C . VAL A 1 262 ? 36.388 -24.314 -25.103 1.00 35.59 262 VAL A C 1
ATOM 2057 O O . VAL A 1 262 ? 37.482 -24.699 -25.506 1.00 35.59 262 VAL A O 1
ATOM 2060 N N . ARG A 1 263 ? 35.264 -24.544 -25.797 1.00 36.50 263 ARG A N 1
ATOM 2061 C CA . ARG A 1 263 ? 35.226 -25.389 -27.008 1.00 36.50 263 ARG A CA 1
ATOM 2062 C C . ARG A 1 263 ? 35.896 -24.734 -28.220 1.00 36.50 263 ARG A C 1
ATOM 2064 O O . ARG A 1 263 ? 36.570 -25.408 -28.990 1.00 36.50 263 ARG A O 1
ATOM 2071 N N . SER A 1 264 ? 35.768 -23.413 -28.367 1.00 39.47 264 SER A N 1
ATOM 2072 C CA . SER A 1 264 ? 36.318 -22.692 -29.528 1.00 39.47 264 SER A CA 1
ATOM 2073 C C . SER A 1 264 ? 37.854 -22.640 -29.568 1.00 39.47 264 SER A C 1
ATOM 2075 O O . SER A 1 264 ? 38.438 -22.573 -30.647 1.00 39.47 264 SER A O 1
ATOM 2077 N N . PHE A 1 265 ? 38.526 -22.714 -28.415 1.00 34.41 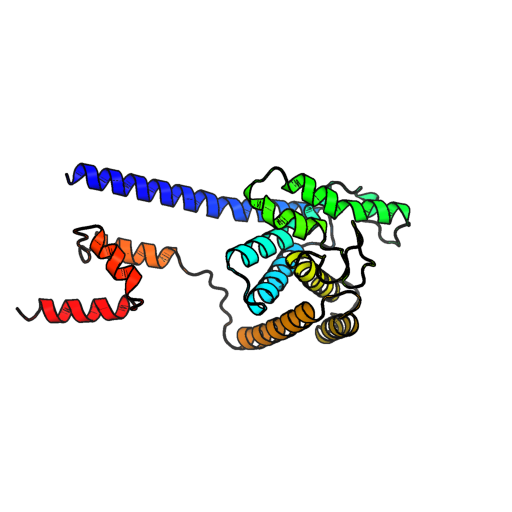265 PHE A N 1
ATOM 2078 C CA . PHE A 1 265 ? 39.986 -22.603 -28.333 1.00 34.41 265 PHE A CA 1
ATOM 2079 C C . PHE A 1 265 ? 40.715 -23.899 -28.744 1.00 34.41 265 PHE A C 1
ATOM 2081 O O . PHE A 1 265 ? 41.801 -23.843 -29.326 1.00 34.41 265 PHE A O 1
ATOM 2088 N N . GLU A 1 266 ? 40.117 -25.069 -28.492 1.00 35.72 266 GLU A N 1
ATOM 2089 C CA . GLU A 1 266 ? 40.696 -26.380 -28.841 1.00 35.72 266 GLU A CA 1
ATOM 2090 C C . GLU A 1 266 ? 40.515 -26.727 -30.333 1.00 35.72 266 GLU A C 1
ATOM 2092 O O . GLU A 1 266 ? 41.410 -27.314 -30.954 1.00 35.72 266 GLU A O 1
ATOM 2097 N N . ASP A 1 267 ? 39.414 -26.280 -30.945 1.00 37.94 267 ASP A N 1
ATOM 2098 C CA . ASP A 1 267 ? 39.120 -26.506 -32.369 1.00 37.94 267 ASP A CA 1
ATOM 2099 C C . ASP A 1 267 ? 39.953 -25.617 -33.310 1.00 37.94 267 ASP A C 1
ATOM 2101 O O . ASP A 1 267 ? 40.234 -25.999 -34.448 1.00 37.94 267 ASP A O 1
ATOM 2105 N N . ILE A 1 268 ? 40.405 -24.450 -32.839 1.00 37.25 268 ILE A N 1
ATOM 2106 C CA . ILE A 1 268 ? 41.278 -23.543 -33.605 1.00 37.25 268 ILE A CA 1
ATOM 2107 C C . ILE A 1 268 ? 42.741 -24.020 -33.585 1.00 37.25 268 ILE A C 1
ATOM 2109 O O . ILE A 1 268 ? 43.481 -23.778 -34.535 1.00 37.25 268 ILE A O 1
ATOM 2113 N N . CYS A 1 269 ? 43.165 -24.743 -32.545 1.00 34.50 269 CYS A N 1
ATOM 2114 C CA . CYS A 1 269 ? 44.534 -25.257 -32.432 1.00 34.50 269 CYS A CA 1
ATOM 2115 C C . CYS A 1 269 ? 44.766 -26.605 -33.148 1.00 34.50 269 CYS A C 1
ATOM 2117 O O . CYS A 1 269 ? 45.892 -27.103 -33.138 1.00 34.50 269 CYS A O 1
ATOM 2119 N N . SER A 1 270 ? 43.739 -27.214 -33.754 1.00 42.84 270 SER A N 1
ATOM 2120 C CA . SER A 1 270 ? 43.813 -28.565 -34.340 1.00 42.84 270 SER A CA 1
ATOM 2121 C C . SER A 1 270 ? 43.566 -28.650 -35.859 1.00 42.84 270 SER A C 1
ATOM 2123 O O . SER A 1 270 ? 43.388 -29.752 -36.386 1.00 42.84 270 SER A O 1
ATOM 2125 N N . LYS A 1 271 ? 43.649 -27.533 -36.598 1.00 34.97 271 LYS A N 1
ATOM 2126 C CA . LYS A 1 271 ? 43.724 -27.520 -38.074 1.00 34.97 271 LYS A CA 1
ATOM 2127 C C . LYS A 1 271 ? 44.784 -26.572 -38.615 1.00 34.97 271 LYS A C 1
ATOM 2129 O O . LYS A 1 271 ? 44.810 -25.406 -38.175 1.00 34.97 271 LYS A O 1
#

Foldseek 3Di:
DVVVVVVVVVVVVVVVVVVVVVVVPVVVVLVVLLCVVCVLQVLCHCLLVQLLVLLLLLCVLVVHDPLVSVLLSSLSSQLQSLCVVQDSCLRVPPDDDDPVSVVSSLCRLVSSLVVCVVPPSNPVNNLLSNCLQAFQQQPGDDVSDHHPSRDPSSLSSVLSSQLSSQQRDDPPDDGPPSVNSLVVLCVCDSPGHPNSSSVSSVVSVVVVVVVVVVDPDPDPDDVPVVVVVVVCCVVVVVDDCPDPVVVVVVVPPPDDPVVVVVVVVVVVVPD

Mean predicted aligned error: 13.67 Å

Solvent-accessible surface area (backbone atoms only — not comparable to full-atom values): 15005 Å² total; per-residue (Å²): 109,70,70,59,53,53,53,52,52,50,50,51,49,50,52,49,50,53,50,48,52,51,55,69,46,48,58,56,52,52,50,52,52,42,52,57,52,23,71,75,37,92,89,32,76,63,45,36,58,52,21,15,52,47,25,32,41,27,34,52,62,71,66,52,52,74,68,57,32,50,39,36,28,52,25,32,46,44,33,63,62,13,51,76,80,45,59,62,78,63,77,71,45,95,61,86,72,51,74,70,54,46,58,52,58,65,42,19,24,57,42,17,30,62,71,44,61,82,42,73,91,40,62,86,23,35,61,26,24,36,35,31,58,37,16,31,64,30,80,29,35,81,85,35,39,37,57,81,76,40,48,69,54,9,54,38,38,36,53,22,44,53,47,45,62,50,57,75,64,48,103,86,45,79,71,56,48,70,67,57,43,51,52,49,51,62,72,32,37,68,40,54,35,50,48,70,52,52,55,26,39,54,53,37,53,53,51,49,66,53,44,64,74,71,53,94,65,96,67,94,77,61,74,64,52,64,53,47,55,54,49,51,31,47,74,73,65,77,47,83,86,86,56,77,65,64,62,54,53,62,69,72,66,78,62,64,68,77,64,55,62,59,58,57,59,60,63,63,75,72,115

Secondary structure (DSSP, 8-state):
-HHHHHHHHHHHHHHHHHHHHHHHHHHHHHHHHHHHHHTTSTT-TTHHHHHHHHHHHHHHHTT--HHHHHHHHHHHHHTTGGGGGS-HHHHT-SSPPPHHHHHHHTTHHHHHHHHHTT-GGGGGGHHHHHTTT--TTS--SSS---GGGS-HHHHHHHHHHHHHHHHS--TTS----HHHHHHHHHHHBTTTB-HHHHHHHHHHHHHHHHHTTT--------HHHHHHHHHHHHHTT-----SHHHHHHHHHS---HHHHHHHHHHHHTT-

Radius of gyration: 24.49 Å; Cα contacts (8 Å, |Δi|>4): 269; chains: 1; bounding box: 60×49×71 Å

Sequence (271 aa):
MLVSIANQIALVIENQMLFNVQQDTFLPIIRSLVQALDARDPYTKGHSEQIAIYAVMIAKELGLSVIDVENIRFAGLLHDIGKIGIPEKILNKSGKLTPNEFNQIKLHPYISAQILKPVFLFTSLLPIVYHHHERWDGKGYPDGLAGEDIPLGARILAVADAFDAMISNRVYRQVKNKDAAVNELVKSAAGQFDPRIVDAFLTGLQKQLFEEKVDSVWKFDNLSNVFRDVLDAVINGHLVISDESDITGLIQQGEKLDEIAVRSFEDICSK